Protein AF-A0A7J4MTG5-F1 (afdb_monomer_lite)

Foldseek 3Di:
DDEPVLCVVVVRVVLQVLQVLQQWDFDADPVRDTDAIDHHDLVRNVAARHAAAAEYWLNCCVPPLVSQQRSLVRLLVSLPDPDPCRRYVSVVQLVVQLVVCVVVVPPCSNVLSSFRYWYFAHPDGFQQQVVQVVVVVNDDDLVVLLVSNLNGTQFTGYNVGHGDRHSVSVLVVLLVDPDFDDDDDDPDDCPNDDRNCRPRVSSQSNSCVSNVDHD

InterPro domains:
  IPR003672 CobN/magnesium chelatase [PF02514] (1-214)
  IPR003672 CobN/magnesium chelatase [PTHR44119] (1-214)

Organism: Methanothermobacter thermautotrophicus (NCBI:txid145262)

Structure (mmCIF, N/CA/C/O backbone):
data_AF-A0A7J4MTG5-F1
#
_entry.id   AF-A0A7J4MTG5-F1
#
loop_
_atom_site.group_PDB
_atom_site.id
_atom_site.type_symbol
_atom_site.label_atom_id
_atom_site.label_alt_id
_atom_site.label_comp_id
_atom_site.label_asym_id
_atom_site.label_entity_id
_atom_site.label_seq_id
_atom_site.pdbx_PDB_ins_code
_atom_site.Cartn_x
_atom_site.Cartn_y
_atom_site.Cartn_z
_atom_site.occupancy
_atom_site.B_iso_or_equiv
_atom_site.auth_seq_id
_atom_site.auth_comp_id
_atom_site.auth_asym_id
_atom_site.auth_atom_id
_atom_site.pdbx_PDB_model_num
ATOM 1 N N . VAL A 1 1 ? -0.039 -5.770 -5.803 1.00 97.44 1 VAL A N 1
ATOM 2 C CA . VAL A 1 1 ? 0.099 -4.903 -7.001 1.00 97.44 1 VAL A CA 1
ATOM 3 C C . VAL A 1 1 ? -1.270 -4.663 -7.621 1.00 97.44 1 VAL A C 1
ATOM 5 O O . VAL A 1 1 ? -1.989 -5.640 -7.812 1.00 97.44 1 VAL A O 1
ATOM 8 N N . LEU A 1 2 ? -1.631 -3.413 -7.935 1.00 97.88 2 LEU A N 1
ATOM 9 C CA . LEU A 1 2 ? -2.851 -3.073 -8.678 1.00 97.88 2 LEU A CA 1
ATOM 10 C C . LEU A 1 2 ? -2.538 -2.407 -10.024 1.00 97.88 2 LEU A C 1
ATOM 12 O O . LEU A 1 2 ? -1.858 -1.377 -10.102 1.00 97.88 2 LEU A O 1
ATOM 16 N N . TRP A 1 3 ? -3.096 -2.987 -11.083 1.00 96.50 3 TRP A N 1
ATOM 17 C CA . TRP A 1 3 ? -3.041 -2.473 -12.448 1.00 96.50 3 TRP A CA 1
ATOM 18 C C . TRP A 1 3 ? -4.411 -2.010 -12.915 1.00 96.50 3 TRP A C 1
ATOM 20 O O . TRP A 1 3 ? -5.442 -2.545 -12.497 1.00 96.50 3 TRP A O 1
ATOM 30 N N . ALA A 1 4 ? -4.418 -0.996 -13.779 1.00 96.00 4 ALA A N 1
ATOM 31 C CA . ALA A 1 4 ? -5.656 -0.425 -14.288 1.00 96.00 4 ALA A CA 1
ATOM 32 C C . ALA A 1 4 ? -6.449 -1.438 -15.122 1.00 96.00 4 ALA A C 1
ATOM 34 O O . ALA A 1 4 ? -7.645 -1.598 -14.900 1.00 96.00 4 ALA A O 1
ATOM 35 N N . ILE A 1 5 ? -5.781 -2.150 -16.034 1.00 94.25 5 ILE A N 1
ATOM 36 C CA . ILE A 1 5 ? -6.430 -3.041 -17.004 1.00 94.25 5 ILE A CA 1
ATOM 37 C C . ILE A 1 5 ? -7.143 -4.199 -16.297 1.00 94.25 5 ILE A C 1
ATOM 39 O O . ILE A 1 5 ? -8.332 -4.410 -16.524 1.00 94.25 5 ILE A O 1
ATOM 43 N N . GLU A 1 6 ? -6.473 -4.907 -15.390 1.00 93.75 6 GLU A N 1
ATOM 44 C CA . GLU A 1 6 ? -7.071 -5.991 -14.603 1.00 93.75 6 GLU A CA 1
ATOM 45 C C . GLU A 1 6 ? -8.215 -5.477 -13.732 1.00 93.75 6 GLU A C 1
ATOM 47 O O . GLU A 1 6 ? -9.250 -6.129 -13.615 1.00 93.75 6 GLU A O 1
ATOM 52 N N . THR A 1 7 ? -8.068 -4.285 -13.149 1.00 95.06 7 THR A N 1
ATOM 53 C CA . THR A 1 7 ? -9.135 -3.671 -12.348 1.00 95.06 7 THR A CA 1
ATOM 54 C C . THR A 1 7 ? -10.364 -3.374 -13.209 1.00 95.06 7 THR A C 1
ATOM 56 O O . THR A 1 7 ? -11.478 -3.662 -12.777 1.00 95.06 7 THR A O 1
ATOM 59 N N . MET A 1 8 ? -10.186 -2.870 -14.436 1.00 95.31 8 MET A N 1
ATOM 60 C CA . MET A 1 8 ? -11.287 -2.644 -15.381 1.00 95.31 8 MET A CA 1
ATOM 61 C C . MET A 1 8 ? -11.968 -3.950 -15.783 1.00 95.31 8 MET A C 1
ATOM 63 O O . MET A 1 8 ? -13.187 -4.057 -15.680 1.00 95.31 8 MET A O 1
ATOM 67 N N . ARG A 1 9 ? -11.196 -4.951 -16.221 1.00 94.81 9 ARG A N 1
ATOM 68 C CA . ARG A 1 9 ? -11.754 -6.211 -16.734 1.00 94.81 9 ARG A CA 1
ATOM 69 C C . ARG A 1 9 ? -12.507 -6.992 -15.665 1.00 94.81 9 ARG A C 1
ATOM 71 O O . ARG A 1 9 ? -13.585 -7.519 -15.920 1.00 94.81 9 ARG A O 1
ATOM 78 N N . THR A 1 10 ? -11.978 -6.995 -14.446 1.00 94.69 10 THR A N 1
ATOM 79 C CA . THR A 1 10 ? -12.584 -7.699 -13.311 1.00 94.69 10 THR A CA 1
ATOM 80 C C . THR A 1 10 ? -13.623 -6.868 -12.560 1.00 94.69 10 THR A C 1
ATOM 82 O O . THR A 1 10 ? -14.190 -7.349 -11.581 1.00 94.69 10 THR A O 1
ATOM 85 N N . SER A 1 11 ? -13.874 -5.621 -12.977 1.00 93.38 11 SER A N 1
ATOM 86 C CA . SER A 1 11 ? -14.741 -4.678 -12.255 1.00 93.38 11 SER A CA 1
ATOM 87 C C . SER A 1 11 ? -14.334 -4.474 -10.784 1.00 93.38 11 SER A C 1
ATOM 89 O O . SER A 1 11 ? -15.179 -4.319 -9.905 1.00 93.38 11 SER A O 1
ATOM 91 N N . GLY A 1 12 ? -13.026 -4.465 -10.503 1.00 93.94 12 GLY A N 1
ATOM 92 C CA . GLY A 1 12 ? -12.485 -4.126 -9.185 1.00 93.94 12 GLY A CA 1
ATOM 93 C C . GLY A 1 12 ? -12.235 -5.293 -8.226 1.00 93.94 12 GLY A C 1
ATOM 94 O O . GLY A 1 12 ? -12.135 -5.054 -7.021 1.00 93.94 12 GLY A O 1
ATOM 95 N N . GLN A 1 13 ? -12.068 -6.533 -8.708 1.00 94.75 13 GLN A N 1
ATOM 96 C CA . GLN A 1 13 ? -11.696 -7.671 -7.843 1.00 94.75 13 GLN A CA 1
ATOM 97 C C . GLN A 1 13 ? -10.397 -7.422 -7.059 1.00 94.75 13 GLN A C 1
ATOM 99 O O . GLN A 1 13 ? -10.270 -7.836 -5.909 1.00 94.75 13 GLN A O 1
ATOM 104 N N . THR A 1 14 ? -9.451 -6.695 -7.654 1.00 93.38 14 THR A N 1
ATOM 105 C CA . THR A 1 14 ? -8.208 -6.231 -7.019 1.00 93.38 14 THR A CA 1
ATOM 106 C C . THR A 1 14 ? -8.458 -5.406 -5.755 1.00 93.38 14 THR A C 1
ATOM 108 O O . THR A 1 14 ? -7.835 -5.649 -4.724 1.00 93.38 14 THR A O 1
ATOM 111 N N . ILE A 1 15 ? -9.393 -4.455 -5.813 1.00 95.69 15 ILE A N 1
ATOM 112 C CA . ILE A 1 15 ? -9.774 -3.596 -4.682 1.00 95.69 15 ILE A CA 1
ATOM 113 C C . ILE A 1 15 ? -10.584 -4.406 -3.664 1.00 95.69 15 ILE A C 1
ATOM 115 O O . ILE A 1 15 ? -10.338 -4.314 -2.463 1.00 95.69 15 ILE A O 1
ATOM 119 N N . ALA A 1 16 ? -11.504 -5.254 -4.131 1.00 95.62 16 ALA A N 1
ATOM 120 C CA . ALA A 1 16 ? -12.286 -6.131 -3.263 1.00 95.62 16 ALA A CA 1
ATOM 121 C C . ALA A 1 16 ? -11.396 -7.085 -2.447 1.00 95.62 16 ALA A C 1
ATOM 123 O O . ALA A 1 16 ? -11.661 -7.308 -1.267 1.00 95.62 16 ALA A O 1
ATOM 124 N N . MET A 1 17 ? -10.308 -7.596 -3.034 1.00 96.69 17 MET A N 1
ATOM 125 C CA . MET A 1 17 ? -9.308 -8.398 -2.324 1.00 96.69 17 MET A CA 1
ATOM 126 C C . MET A 1 17 ? -8.680 -7.613 -1.164 1.00 96.69 17 MET A C 1
ATOM 128 O O . MET A 1 17 ? -8.597 -8.139 -0.055 1.00 96.69 17 MET A O 1
ATOM 132 N N . VAL A 1 18 ? -8.290 -6.352 -1.389 1.00 97.81 18 VAL A N 1
ATOM 133 C CA . VAL A 1 18 ? -7.742 -5.476 -0.338 1.00 97.81 18 VAL A CA 1
ATOM 134 C C . VAL A 1 18 ? -8.764 -5.270 0.781 1.00 97.81 18 VAL A C 1
ATOM 136 O O . VAL A 1 18 ? -8.446 -5.516 1.944 1.00 97.81 18 VAL A O 1
ATOM 139 N N . LEU A 1 19 ? -10.006 -4.904 0.441 1.00 97.94 19 LEU A N 1
ATOM 140 C CA . LEU A 1 19 ? -11.083 -4.719 1.422 1.00 97.94 19 LEU A CA 1
ATOM 141 C C . LEU A 1 19 ? -11.331 -5.996 2.237 1.00 97.94 19 LEU A C 1
ATOM 143 O O . LEU A 1 19 ? -11.400 -5.964 3.467 1.00 97.94 19 LEU A O 1
ATOM 147 N N . ARG A 1 20 ? -11.374 -7.156 1.576 1.00 97.75 20 ARG A N 1
ATOM 148 C CA . ARG A 1 20 ? -11.602 -8.427 2.260 1.00 97.75 20 ARG A CA 1
ATOM 149 C C . ARG A 1 20 ? -10.451 -8.784 3.200 1.00 97.75 20 ARG A C 1
ATOM 151 O O . ARG A 1 20 ? -10.729 -9.275 4.297 1.00 97.75 20 ARG A O 1
ATOM 158 N N . LEU A 1 21 ? -9.190 -8.539 2.827 1.00 98.19 21 LEU A N 1
ATOM 159 C CA . LEU A 1 21 ? -8.015 -8.788 3.681 1.00 98.19 21 LEU A CA 1
ATOM 160 C C . LEU A 1 21 ? -8.095 -8.003 4.997 1.00 98.19 21 LEU A C 1
ATOM 162 O O . LEU A 1 21 ? -7.935 -8.595 6.072 1.00 98.19 21 LEU A O 1
ATOM 166 N N . ILE A 1 22 ? -8.474 -6.726 4.917 1.00 98.56 22 ILE A N 1
ATOM 167 C CA . ILE A 1 22 ? -8.659 -5.848 6.083 1.00 98.56 22 ILE A CA 1
ATOM 168 C C . ILE A 1 22 ? -9.985 -6.114 6.832 1.00 98.56 22 ILE A C 1
ATOM 170 O O . ILE A 1 22 ? -10.252 -5.528 7.879 1.00 98.56 22 ILE A O 1
ATOM 174 N N . GLY A 1 23 ? -10.815 -7.040 6.338 1.00 98.38 23 GLY A N 1
ATOM 175 C CA . GLY A 1 23 ? -12.075 -7.436 6.971 1.00 98.38 23 GLY A CA 1
ATOM 176 C C . GLY A 1 23 ? -13.187 -6.402 6.797 1.00 98.38 23 GLY A C 1
ATOM 177 O O . GLY A 1 23 ? -13.925 -6.127 7.741 1.00 98.38 23 GLY A O 1
ATOM 178 N N . ALA A 1 24 ? -13.269 -5.812 5.609 1.00 98.00 24 ALA A N 1
ATOM 179 C CA . ALA A 1 24 ? -14.267 -4.832 5.228 1.00 98.00 24 ALA A CA 1
ATOM 180 C C . ALA A 1 24 ? -14.989 -5.251 3.940 1.00 98.00 24 ALA A C 1
ATOM 182 O O . ALA A 1 24 ? -14.428 -5.934 3.080 1.00 98.00 24 ALA A O 1
ATOM 183 N N . GLU A 1 25 ? -16.228 -4.797 3.802 1.00 96.25 25 GLU A N 1
ATOM 184 C CA . GLU A 1 25 ? -17.047 -4.946 2.606 1.00 96.25 25 GLU A CA 1
ATOM 185 C C . GLU A 1 25 ? -17.448 -3.567 2.073 1.00 96.25 25 GLU A C 1
ATOM 187 O O . GLU A 1 25 ? -17.696 -2.653 2.861 1.00 96.25 25 GLU A O 1
ATOM 192 N N . PRO A 1 26 ? -17.505 -3.377 0.749 1.00 94.69 26 PRO A N 1
ATOM 193 C CA . PRO A 1 26 ? -17.997 -2.140 0.153 1.00 94.69 26 PRO A CA 1
ATOM 194 C C . PRO A 1 26 ? -19.467 -1.856 0.495 1.00 94.69 26 PRO A C 1
ATOM 196 O O . PRO A 1 26 ? -20.303 -2.754 0.552 1.00 94.69 26 PRO A O 1
ATOM 199 N N . VAL A 1 27 ? -19.788 -0.574 0.662 1.00 94.81 27 VAL A N 1
ATOM 200 C CA . VAL A 1 27 ? -21.159 -0.057 0.758 1.00 94.81 27 VAL A CA 1
ATOM 201 C C . VAL A 1 27 ? -21.426 0.813 -0.463 1.00 94.81 27 VAL A C 1
ATOM 203 O O . VAL A 1 27 ? -20.596 1.651 -0.822 1.00 94.81 27 VAL A O 1
ATOM 206 N N . TRP A 1 28 ? -22.592 0.634 -1.082 1.00 93.50 28 TRP A N 1
ATOM 207 C CA . TRP A 1 28 ? -22.995 1.371 -2.278 1.00 93.50 28 TRP A CA 1
ATOM 208 C C . TRP A 1 28 ? -24.261 2.188 -2.043 1.00 93.50 28 TRP A C 1
ATOM 210 O O . TRP A 1 28 ? -25.170 1.759 -1.328 1.00 93.50 28 TRP A O 1
ATOM 220 N N . ASP A 1 29 ? -24.340 3.352 -2.684 1.00 92.56 29 ASP A N 1
ATOM 221 C CA . ASP A 1 29 ? -25.580 4.121 -2.750 1.00 92.56 29 ASP A CA 1
ATOM 222 C C . ASP A 1 29 ? -26.555 3.555 -3.800 1.00 92.56 29 ASP A C 1
ATOM 224 O O . ASP A 1 29 ? -26.240 2.653 -4.578 1.00 92.56 29 ASP A O 1
ATOM 228 N N . LYS A 1 30 ? -27.766 4.122 -3.851 1.00 94.31 30 L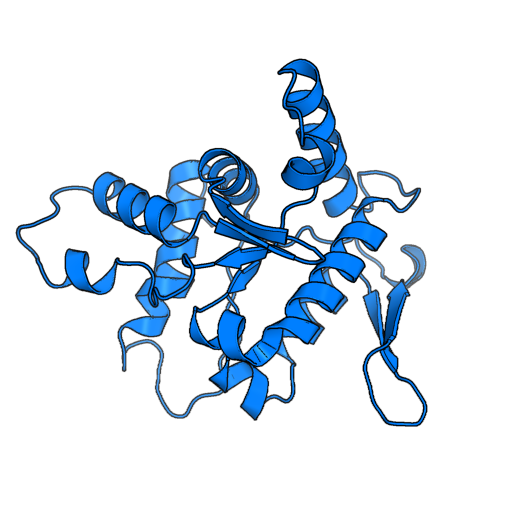YS A N 1
ATOM 229 C CA . LYS A 1 30 ? -28.811 3.725 -4.813 1.00 94.31 30 LYS A CA 1
ATOM 230 C C . LYS A 1 30 ? -28.403 3.903 -6.281 1.00 94.31 30 LYS A C 1
ATOM 232 O O . LYS A 1 30 ? -29.052 3.330 -7.148 1.00 94.31 30 LYS A O 1
ATOM 237 N N . SER A 1 31 ? -27.377 4.708 -6.561 1.00 92.25 31 SER A N 1
ATOM 238 C CA . SER A 1 31 ? -26.830 4.904 -7.908 1.00 92.25 31 SER A CA 1
ATOM 239 C C . SER A 1 31 ? -25.693 3.932 -8.244 1.00 92.25 31 SER A C 1
ATOM 241 O O . SER A 1 31 ? -25.155 3.987 -9.345 1.00 92.25 31 SER A O 1
ATOM 243 N N . GLY A 1 32 ? -25.333 3.037 -7.317 1.00 86.31 32 GLY A N 1
ATOM 244 C CA . GLY A 1 32 ? -24.257 2.063 -7.486 1.00 86.31 32 GLY A CA 1
ATOM 245 C C . GLY A 1 32 ? -22.861 2.628 -7.221 1.00 86.31 32 GLY A C 1
ATOM 246 O O . GLY A 1 32 ? -21.871 1.950 -7.493 1.00 86.31 32 GLY A O 1
ATOM 247 N N . ARG A 1 33 ? -22.741 3.850 -6.684 1.00 86.50 33 ARG A N 1
ATOM 248 C CA . ARG A 1 33 ? -21.431 4.412 -6.327 1.00 86.50 33 ARG A CA 1
ATOM 249 C C . ARG A 1 33 ? -20.991 3.879 -4.974 1.00 86.50 33 ARG A C 1
ATOM 251 O O . ARG A 1 33 ? -21.786 3.823 -4.039 1.00 86.50 33 ARG A O 1
ATOM 258 N N . PHE A 1 34 ? -19.712 3.538 -4.864 1.00 88.62 34 PHE A N 1
ATOM 259 C CA . PHE A 1 34 ? -19.089 3.155 -3.600 1.00 88.62 34 PHE A CA 1
ATOM 260 C C . PHE A 1 34 ? -19.073 4.349 -2.639 1.00 88.62 34 PHE A C 1
ATOM 262 O O . PHE A 1 34 ? -18.458 5.359 -2.941 1.00 88.62 34 PHE A O 1
ATOM 269 N N . THR A 1 35 ? -19.714 4.261 -1.479 1.00 87.69 35 THR A N 1
ATOM 270 C CA . THR A 1 35 ? -19.783 5.378 -0.515 1.00 87.69 35 THR A CA 1
ATOM 271 C C . THR A 1 35 ? -18.974 5.151 0.752 1.00 87.69 35 THR A C 1
ATOM 273 O O . THR A 1 35 ? -18.846 6.066 1.559 1.00 87.69 35 THR A O 1
ATOM 276 N N . GLY A 1 36 ? -18.435 3.952 0.948 1.00 89.94 36 GLY A N 1
ATOM 277 C CA . GLY A 1 36 ? -17.659 3.613 2.131 1.00 89.94 36 GLY A CA 1
ATOM 278 C C . GLY A 1 36 ? -17.597 2.111 2.339 1.00 89.94 36 GLY A C 1
ATOM 279 O O . GLY A 1 36 ? -17.811 1.335 1.407 1.00 89.94 36 GLY A O 1
ATOM 280 N N . ILE A 1 37 ? -17.324 1.709 3.575 1.00 96.69 37 ILE A N 1
ATOM 281 C CA . ILE A 1 37 ? -17.206 0.303 3.949 1.00 96.69 37 ILE A CA 1
ATOM 282 C C . ILE A 1 37 ? -18.094 -0.059 5.136 1.00 96.69 37 ILE A C 1
ATOM 284 O O . ILE A 1 37 ? -18.346 0.761 6.016 1.00 96.69 37 ILE A O 1
ATOM 288 N N . SER A 1 38 ? -18.517 -1.317 5.169 1.00 97.44 38 SER A N 1
ATOM 289 C CA . SER A 1 38 ? -19.012 -2.007 6.351 1.00 97.44 38 SER A CA 1
ATOM 290 C C . SER A 1 38 ? -17.880 -2.871 6.892 1.00 97.44 38 SER A C 1
ATOM 292 O O . SER A 1 38 ? -17.286 -3.662 6.159 1.00 97.44 38 SER A O 1
ATOM 294 N N . VAL A 1 39 ? -17.538 -2.702 8.165 1.00 98.31 39 VAL A N 1
ATOM 295 C CA . VAL A 1 39 ? -16.489 -3.492 8.812 1.00 98.31 39 VAL A CA 1
ATOM 296 C C . VAL A 1 39 ? -17.100 -4.790 9.334 1.00 98.31 39 VAL A C 1
ATOM 298 O O . VAL A 1 39 ? -18.018 -4.759 10.150 1.00 98.31 39 VAL A O 1
ATOM 301 N N . THR A 1 40 ? -16.570 -5.938 8.909 1.00 98.12 40 THR A N 1
ATOM 302 C CA . THR A 1 40 ? -16.946 -7.243 9.468 1.00 98.12 40 THR A CA 1
ATOM 303 C C . THR A 1 40 ? -16.392 -7.359 10.896 1.00 98.12 40 THR A C 1
ATOM 305 O O . THR A 1 40 ? -15.174 -7.218 11.053 1.00 98.12 40 THR A O 1
ATOM 308 N N . PRO A 1 41 ? -17.214 -7.624 11.932 1.00 97.94 41 PRO A N 1
ATOM 309 C CA . PRO A 1 41 ? -16.726 -7.869 13.295 1.00 97.94 41 PRO A CA 1
ATOM 310 C C . PRO A 1 41 ? -15.721 -9.025 13.345 1.00 97.94 41 PRO A C 1
ATOM 312 O O . PRO A 1 41 ? -15.842 -9.968 12.559 1.00 97.94 41 PRO A O 1
ATOM 315 N N . LEU A 1 42 ? -14.739 -8.977 14.251 1.00 98.12 42 LEU A N 1
ATOM 316 C CA . LEU A 1 42 ? -13.668 -9.983 14.319 1.00 98.12 42 LEU A CA 1
ATOM 317 C C . LEU A 1 42 ? -14.208 -11.400 14.558 1.00 98.12 42 LEU A C 1
ATOM 319 O O . LEU A 1 42 ? -13.707 -12.359 13.969 1.00 98.12 42 LEU A O 1
ATOM 323 N N . GLU A 1 43 ? -15.267 -11.524 15.356 1.00 97.38 43 GLU A N 1
ATOM 324 C CA . GLU A 1 43 ? -15.934 -12.790 15.674 1.00 97.38 43 GLU A CA 1
ATOM 325 C C . GLU A 1 43 ? -16.541 -13.433 14.423 1.00 97.38 43 GLU A C 1
ATOM 327 O O . GLU A 1 43 ? -16.493 -14.650 14.259 1.00 97.38 43 GLU A O 1
ATOM 332 N N . VAL A 1 44 ? -17.078 -12.608 13.519 1.00 97.75 44 VAL A N 1
ATOM 333 C CA . VAL A 1 44 ? -17.637 -13.046 12.232 1.00 97.75 44 VAL A CA 1
ATOM 334 C C . VAL A 1 44 ? -16.526 -13.263 11.203 1.00 97.75 44 VAL A C 1
ATOM 336 O O . VAL A 1 44 ? -16.607 -14.168 10.375 1.00 97.75 44 VAL A O 1
ATOM 339 N N . LEU A 1 45 ? -15.469 -12.445 11.248 1.00 97.94 45 LEU A N 1
ATOM 340 C CA . LEU A 1 45 ? -14.327 -12.534 10.344 1.00 97.94 45 LEU A CA 1
ATOM 341 C C . LEU A 1 45 ? -13.551 -13.848 10.522 1.00 97.94 45 LEU A C 1
ATOM 343 O O . LEU A 1 45 ? -13.008 -14.360 9.541 1.00 97.94 45 LEU A O 1
ATOM 347 N N . GLY A 1 46 ? -13.497 -14.378 11.750 1.00 98.12 46 GLY A N 1
ATOM 348 C CA . GLY A 1 46 ? -12.896 -15.677 12.079 1.00 98.12 46 GLY A CA 1
ATOM 349 C C . GLY A 1 46 ? -11.368 -15.726 11.963 1.00 98.12 46 GLY A C 1
ATOM 350 O O . GLY A 1 46 ? -10.778 -16.803 12.007 1.00 98.12 46 GLY A O 1
ATOM 351 N N . ARG A 1 47 ? -10.719 -14.571 11.784 1.00 98.44 47 ARG A N 1
ATOM 352 C CA . ARG A 1 47 ? -9.263 -14.397 11.682 1.00 98.44 47 ARG A CA 1
ATOM 353 C C . ARG A 1 47 ? -8.878 -12.946 11.997 1.00 98.44 47 ARG A C 1
ATOM 355 O O . ARG A 1 47 ? -9.740 -12.070 11.906 1.00 98.44 47 ARG A O 1
ATOM 362 N N . PRO A 1 48 ? -7.592 -12.657 12.257 1.00 98.62 48 PRO A N 1
ATOM 363 C CA . PRO A 1 48 ? -7.108 -11.285 12.311 1.00 98.62 48 PRO A CA 1
ATOM 364 C C . PRO A 1 48 ? -7.309 -10.527 10.989 1.00 98.62 48 PRO A C 1
ATOM 366 O O . PRO A 1 48 ? -7.320 -11.111 9.892 1.00 98.62 48 PRO A O 1
ATOM 369 N N . ARG A 1 49 ? -7.428 -9.201 11.085 1.00 98.75 49 ARG A N 1
ATOM 370 C CA . ARG A 1 49 ? -7.323 -8.295 9.933 1.00 98.75 49 ARG A CA 1
ATOM 371 C C . ARG A 1 49 ? -5.874 -8.248 9.481 1.00 98.75 49 ARG A C 1
ATOM 373 O O . ARG A 1 49 ? -4.979 -8.011 10.292 1.00 98.75 49 ARG A O 1
ATOM 380 N N . ILE A 1 50 ? -5.659 -8.471 8.193 1.00 98.69 50 ILE A N 1
ATOM 381 C CA . ILE A 1 50 ? -4.322 -8.532 7.608 1.00 98.69 50 ILE A CA 1
ATOM 382 C C . ILE A 1 50 ? -3.911 -7.127 7.170 1.00 98.69 50 ILE A C 1
ATOM 384 O O . ILE A 1 50 ? -4.707 -6.424 6.549 1.00 98.69 50 ILE A O 1
ATOM 388 N N . ASP A 1 51 ? -2.686 -6.723 7.512 1.00 98.75 51 ASP A N 1
ATOM 389 C CA . ASP A 1 51 ? -2.104 -5.478 7.009 1.00 98.75 51 ASP A CA 1
ATOM 390 C C . ASP A 1 51 ? -1.740 -5.610 5.526 1.00 98.75 51 ASP A C 1
ATOM 392 O O . ASP A 1 51 ? -1.370 -6.685 5.056 1.00 98.75 51 ASP A O 1
ATOM 396 N N . VAL A 1 52 ? -1.883 -4.523 4.774 1.00 98.50 52 VAL A N 1
ATOM 397 C CA . VAL A 1 52 ? -1.789 -4.520 3.314 1.00 98.50 52 VAL A CA 1
ATOM 398 C C . VAL A 1 52 ? -0.878 -3.403 2.837 1.00 98.50 52 VAL A C 1
ATOM 400 O O . VAL A 1 52 ? -1.125 -2.238 3.110 1.00 98.50 52 VAL A O 1
ATOM 403 N N . LEU A 1 53 ? 0.139 -3.745 2.048 1.00 98.56 53 LEU A N 1
ATOM 404 C CA . LEU A 1 53 ? 0.907 -2.785 1.259 1.00 98.56 53 LEU A CA 1
ATOM 405 C C . LEU A 1 53 ? 0.437 -2.853 -0.195 1.00 98.56 53 LEU A C 1
ATOM 407 O O . LEU A 1 53 ? 0.565 -3.883 -0.861 1.00 98.56 53 LEU A O 1
ATOM 411 N N . VAL A 1 54 ? -0.103 -1.750 -0.700 1.00 98.69 54 VAL A N 1
ATOM 412 C CA . VAL A 1 54 ? -0.645 -1.651 -2.052 1.00 98.69 54 VAL A CA 1
ATOM 413 C C . VAL A 1 54 ? 0.314 -0.856 -2.924 1.00 98.69 54 VAL A C 1
ATOM 415 O O . VAL A 1 54 ? 0.499 0.337 -2.719 1.00 98.69 54 VAL A O 1
ATOM 418 N N . THR A 1 55 ? 0.888 -1.497 -3.940 1.00 98.50 55 THR A N 1
ATOM 419 C CA . THR A 1 55 ? 1.580 -0.790 -5.024 1.00 98.50 55 THR A CA 1
ATOM 420 C C . THR A 1 55 ? 0.654 -0.611 -6.221 1.00 98.50 55 THR A C 1
ATOM 422 O O . THR A 1 55 ? 0.050 -1.585 -6.680 1.00 98.50 55 THR A O 1
ATOM 425 N N . ILE A 1 56 ? 0.533 0.616 -6.725 1.00 98.56 56 ILE A N 1
ATOM 426 C CA . ILE A 1 56 ? -0.294 0.969 -7.885 1.00 98.56 56 ILE A CA 1
ATOM 427 C C . ILE A 1 56 ? 0.584 1.300 -9.097 1.00 98.56 56 ILE A C 1
ATOM 429 O O . ILE A 1 56 ? 1.621 1.949 -8.972 1.00 98.56 56 ILE A O 1
ATOM 433 N N . SER A 1 57 ? 0.169 0.861 -10.286 1.00 97.94 57 SER A N 1
ATOM 434 C CA . SER A 1 57 ? 0.769 1.346 -11.542 1.00 97.94 57 SER A CA 1
ATOM 435 C C . SER A 1 57 ? 0.443 2.825 -11.786 1.00 97.94 57 SER A C 1
ATOM 437 O O . SER A 1 57 ? -0.579 3.323 -11.310 1.00 97.94 57 SER A O 1
ATOM 439 N N . GLY A 1 58 ? 1.261 3.509 -12.595 1.00 97.75 58 GLY A N 1
ATOM 440 C CA . GLY A 1 58 ? 0.992 4.894 -13.004 1.00 97.75 58 GLY A CA 1
ATOM 441 C C . GLY A 1 58 ? -0.363 5.042 -13.709 1.00 97.75 58 GLY A C 1
ATOM 442 O O . GLY A 1 58 ? -1.139 5.930 -13.377 1.00 97.75 58 GLY A O 1
ATOM 443 N N . LEU A 1 59 ? -0.727 4.091 -14.579 1.00 97.50 59 LEU A N 1
ATOM 444 C CA . LEU A 1 59 ? -2.041 4.103 -15.229 1.00 97.50 59 LEU A CA 1
ATOM 445 C C . LEU A 1 59 ? -3.193 3.919 -14.223 1.00 97.50 59 LEU A C 1
ATOM 447 O O . LEU A 1 59 ? -4.253 4.521 -14.385 1.00 97.50 59 LEU A O 1
ATOM 451 N N . PHE A 1 60 ? -3.002 3.115 -13.168 1.00 98.12 60 PHE A N 1
ATOM 452 C CA . PHE A 1 60 ? -4.002 2.980 -12.103 1.00 98.12 60 PHE A CA 1
ATOM 453 C C . PHE A 1 60 ? -4.169 4.293 -11.333 1.00 98.12 60 PHE A C 1
ATOM 455 O O . PHE A 1 60 ? -5.304 4.710 -11.117 1.00 98.12 60 PHE A O 1
ATOM 462 N N . ARG A 1 61 ? -3.063 4.966 -10.978 1.00 98.06 61 ARG A N 1
ATOM 463 C CA . ARG A 1 61 ? -3.077 6.308 -10.366 1.00 98.06 61 ARG A CA 1
ATOM 464 C C . ARG A 1 61 ? -3.910 7.286 -11.192 1.00 98.06 61 ARG A C 1
ATOM 466 O O . ARG A 1 61 ? -4.786 7.947 -10.642 1.00 98.06 61 ARG A O 1
ATOM 473 N N . ASP A 1 62 ? -3.669 7.330 -12.497 1.00 97.56 62 ASP A N 1
ATOM 474 C CA . ASP A 1 62 ? -4.297 8.315 -13.381 1.00 97.56 62 ASP A CA 1
ATOM 475 C C . ASP A 1 62 ? -5.775 8.002 -13.660 1.00 97.56 62 ASP A C 1
ATOM 477 O O . ASP A 1 62 ? -6.575 8.910 -13.871 1.00 97.56 62 ASP A O 1
ATOM 481 N N . THR A 1 63 ? -6.160 6.722 -13.625 1.00 97.38 63 THR A N 1
ATOM 482 C CA . THR A 1 63 ? -7.527 6.297 -13.971 1.00 97.38 63 THR A CA 1
ATOM 483 C C . THR A 1 63 ? -8.457 6.180 -12.763 1.00 97.38 63 THR A C 1
ATOM 485 O O . THR A 1 63 ? -9.657 6.425 -12.871 1.00 97.38 63 THR A O 1
ATOM 488 N N . PHE A 1 64 ? -7.925 5.793 -11.601 1.00 96.38 64 PHE A N 1
ATOM 489 C CA . PHE A 1 64 ? -8.710 5.365 -10.440 1.00 96.38 64 PHE A CA 1
ATOM 490 C C . PHE A 1 64 ? -8.473 6.232 -9.197 1.00 96.38 64 PHE A C 1
ATOM 492 O O . PHE A 1 64 ? -8.561 5.735 -8.075 1.00 96.38 64 PHE A O 1
ATOM 499 N N . ALA A 1 65 ? -8.230 7.537 -9.371 1.00 95.31 65 ALA A N 1
ATOM 500 C CA . ALA A 1 65 ? -8.023 8.481 -8.263 1.00 95.31 65 ALA A CA 1
ATOM 501 C C . ALA A 1 65 ? -9.126 8.392 -7.191 1.00 95.31 65 ALA A C 1
ATOM 503 O O . ALA A 1 65 ? -8.844 8.286 -6.001 1.00 95.31 65 ALA A O 1
ATOM 504 N N . TYR A 1 66 ? -10.392 8.313 -7.616 1.00 94.44 66 TYR A N 1
ATOM 505 C CA . TYR A 1 66 ? -11.512 8.117 -6.695 1.00 94.44 66 TYR A CA 1
ATOM 506 C C . TYR A 1 66 ? -11.390 6.822 -5.880 1.00 94.44 66 TYR A C 1
ATOM 508 O O . TYR A 1 66 ? -11.623 6.823 -4.675 1.00 94.44 66 TYR A O 1
ATOM 516 N N . SER A 1 67 ? -11.023 5.710 -6.518 1.00 95.12 67 SER A N 1
ATOM 517 C CA . SER A 1 67 ? -10.862 4.426 -5.833 1.00 95.12 67 SER A CA 1
ATOM 518 C C . SER A 1 67 ? -9.673 4.426 -4.874 1.00 95.12 67 SER A C 1
ATOM 520 O O . SER A 1 67 ? -9.747 3.765 -3.844 1.00 95.12 67 SER A O 1
ATOM 522 N N . ILE A 1 68 ? -8.604 5.170 -5.179 1.00 97.50 68 ILE A N 1
ATOM 523 C CA . ILE A 1 68 ? -7.449 5.349 -4.288 1.00 97.50 68 ILE A CA 1
ATOM 524 C C . ILE A 1 68 ? -7.877 6.053 -3.002 1.00 97.50 68 ILE A C 1
ATOM 526 O O . ILE A 1 68 ? -7.631 5.515 -1.925 1.00 97.50 68 ILE A O 1
ATOM 530 N N . ASP A 1 69 ? -8.579 7.185 -3.110 1.00 97.00 69 ASP A N 1
ATOM 531 C CA . ASP A 1 69 ? -9.112 7.920 -1.955 1.00 97.00 69 ASP A CA 1
ATOM 532 C C . ASP A 1 69 ? -9.973 7.017 -1.067 1.00 97.00 69 ASP A C 1
ATOM 534 O O . ASP A 1 69 ? -9.784 6.928 0.143 1.00 97.00 69 ASP A O 1
ATOM 538 N N . ARG A 1 70 ? -10.922 6.320 -1.694 1.00 95.69 70 ARG A N 1
ATOM 539 C CA . ARG A 1 70 ? -11.871 5.432 -1.021 1.00 95.69 70 ARG A CA 1
ATOM 540 C C . ARG A 1 70 ? -11.186 4.243 -0.342 1.00 95.69 70 ARG A C 1
ATOM 542 O O . ARG A 1 70 ? -11.592 3.832 0.744 1.00 95.69 70 ARG A O 1
ATOM 549 N N . MET A 1 71 ? -10.161 3.683 -0.980 1.00 96.75 71 MET A N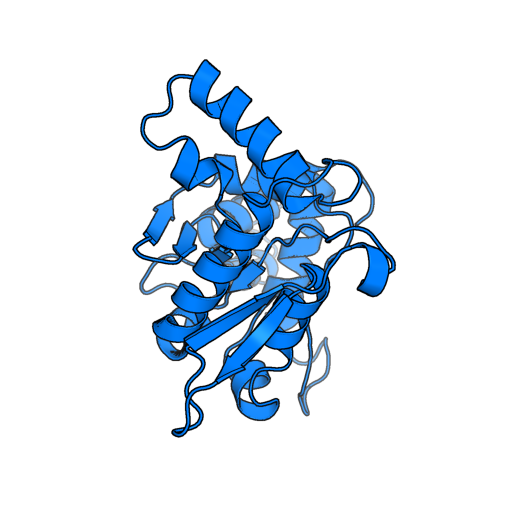 1
ATOM 550 C CA . MET A 1 71 ? -9.373 2.581 -0.432 1.00 96.75 71 MET A CA 1
ATOM 551 C C . MET A 1 71 ? -8.503 3.046 0.740 1.00 96.75 71 MET A C 1
ATOM 553 O O . MET A 1 71 ? -8.445 2.352 1.751 1.00 96.75 71 MET A O 1
ATOM 557 N N . ASP A 1 72 ? -7.876 4.221 0.644 1.00 98.25 72 ASP A N 1
ATOM 558 C CA . ASP A 1 72 ? -7.099 4.806 1.742 1.00 98.25 72 ASP A CA 1
ATOM 559 C C . ASP A 1 72 ? -7.986 5.120 2.952 1.00 98.25 72 ASP A C 1
ATOM 561 O O . ASP A 1 72 ? -7.658 4.732 4.071 1.00 98.25 72 ASP A O 1
ATOM 565 N N . GLU A 1 73 ? -9.155 5.729 2.741 1.00 97.69 73 GLU A N 1
ATOM 566 C CA . GLU A 1 73 ? -10.132 5.973 3.808 1.00 97.69 73 GLU A CA 1
ATOM 567 C C . GLU A 1 73 ? -10.552 4.678 4.511 1.00 97.69 73 GLU A C 1
ATOM 569 O O . GLU A 1 73 ? -10.585 4.629 5.741 1.00 97.69 73 GLU A O 1
ATOM 574 N N . ALA A 1 74 ? -10.828 3.613 3.751 1.00 97.69 74 ALA A N 1
ATOM 575 C CA . ALA A 1 74 ? -11.171 2.305 4.302 1.00 97.69 74 ALA A CA 1
ATOM 576 C C . ALA A 1 74 ? -10.032 1.722 5.156 1.00 97.69 74 ALA A C 1
ATOM 578 O O . ALA A 1 74 ? -10.260 1.284 6.284 1.00 97.69 74 ALA A O 1
ATOM 579 N N . ILE A 1 75 ? -8.798 1.754 4.644 1.00 98.44 75 ILE A N 1
ATOM 580 C CA . ILE A 1 75 ? -7.608 1.260 5.346 1.00 98.44 75 ILE A CA 1
ATOM 581 C C . ILE A 1 75 ? -7.361 2.067 6.634 1.00 98.44 75 ILE A C 1
ATOM 583 O O . ILE A 1 75 ? -7.153 1.483 7.702 1.00 98.44 75 ILE A O 1
ATOM 587 N N . ARG A 1 76 ? -7.456 3.402 6.564 1.00 98.38 76 ARG A N 1
ATOM 588 C CA . ARG A 1 76 ? -7.300 4.322 7.706 1.00 98.38 76 ARG A CA 1
ATOM 589 C C . ARG A 1 76 ? -8.394 4.158 8.755 1.00 98.38 76 ARG A C 1
ATOM 591 O O . ARG A 1 76 ? -8.104 4.244 9.947 1.00 98.38 76 ARG A O 1
ATOM 598 N N . LEU A 1 77 ? -9.631 3.900 8.338 1.00 98.44 77 LEU A N 1
ATOM 599 C CA . LEU A 1 77 ? -10.725 3.593 9.255 1.00 98.44 77 LEU A CA 1
ATOM 600 C C . LEU A 1 77 ? -10.418 2.305 10.020 1.00 98.44 77 LEU A C 1
ATOM 602 O O . LEU A 1 77 ? -10.448 2.299 11.250 1.00 98.44 77 LEU A O 1
ATOM 606 N N . VAL A 1 78 ? -10.061 1.235 9.305 1.00 98.62 78 VAL A N 1
ATOM 607 C CA . VAL A 1 78 ? -9.830 -0.084 9.904 1.00 98.62 78 VAL A CA 1
ATOM 608 C C . VAL A 1 78 ? -8.633 -0.095 10.860 1.00 98.62 78 VAL A C 1
ATOM 610 O O . VAL A 1 78 ? -8.721 -0.692 11.931 1.00 98.62 78 VAL A O 1
ATOM 613 N N . MET A 1 79 ? -7.529 0.589 10.542 1.00 98.38 79 MET A N 1
ATOM 614 C CA . MET A 1 79 ? -6.371 0.652 11.454 1.00 98.38 79 MET A CA 1
ATOM 615 C C . MET A 1 79 ? -6.656 1.432 12.751 1.00 98.38 79 MET A C 1
ATOM 617 O O . MET A 1 79 ? -5.963 1.237 13.751 1.00 98.38 79 MET A O 1
ATOM 621 N N . LYS A 1 80 ? -7.664 2.316 12.754 1.00 98.31 80 LYS A N 1
ATOM 622 C CA . LYS A 1 80 ? -8.035 3.144 13.914 1.00 98.31 80 LYS A CA 1
ATOM 623 C C . LYS A 1 80 ? -9.127 2.519 14.793 1.00 98.31 80 LYS A C 1
ATOM 625 O O . LYS A 1 80 ? -9.369 3.054 15.873 1.00 98.31 80 LYS A O 1
ATOM 630 N N . LEU A 1 81 ? -9.729 1.396 14.386 1.00 98.50 81 LEU A N 1
ATOM 631 C CA . LEU A 1 81 ? -10.721 0.662 15.187 1.00 98.50 81 LEU A CA 1
ATOM 632 C C . LEU A 1 81 ? -10.178 0.301 16.573 1.00 98.50 81 LEU A C 1
ATOM 634 O O . LEU A 1 81 ? -8.999 -0.025 16.714 1.00 98.50 81 LEU A O 1
ATOM 638 N N . ASP A 1 82 ? -11.039 0.337 17.589 1.00 97.81 82 ASP A N 1
ATOM 639 C CA . ASP A 1 82 ? -10.686 -0.068 18.951 1.00 97.81 82 ASP A CA 1
ATOM 640 C C . ASP A 1 82 ? -10.726 -1.596 19.092 1.00 97.81 82 ASP A C 1
ATOM 642 O O . ASP A 1 82 ? -11.674 -2.187 19.600 1.00 97.81 82 ASP A O 1
ATOM 646 N N . GLU A 1 83 ? -9.701 -2.241 18.542 1.00 98.12 83 GLU A N 1
ATOM 647 C CA . GLU A 1 83 ? -9.516 -3.691 18.537 1.00 98.12 83 GLU A CA 1
ATOM 648 C C . GLU A 1 83 ? -8.146 -4.055 19.136 1.00 98.12 83 GLU A C 1
ATOM 650 O O . GLU A 1 83 ? -7.202 -3.257 19.055 1.00 98.12 83 GLU A O 1
ATOM 655 N N . PRO A 1 84 ? -7.988 -5.263 19.710 1.00 98.25 84 PRO A N 1
ATOM 656 C CA . PRO A 1 84 ? -6.675 -5.757 20.115 1.00 98.25 84 PRO A CA 1
ATOM 657 C C . PRO A 1 84 ? -5.743 -5.877 18.901 1.00 98.25 84 PRO A C 1
ATOM 659 O O . PRO A 1 84 ? -6.156 -6.289 17.813 1.00 98.25 84 PRO A O 1
ATOM 662 N N . VAL A 1 85 ? -4.462 -5.552 19.082 1.00 98.38 85 VAL A N 1
ATOM 663 C CA . VAL A 1 85 ? -3.460 -5.546 17.997 1.00 98.38 85 VAL A CA 1
ATOM 664 C C . VAL A 1 85 ? -3.192 -6.946 17.427 1.00 98.38 85 VAL A C 1
ATOM 666 O O . VAL A 1 85 ? -2.761 -7.090 16.286 1.00 98.38 85 VAL A O 1
ATOM 669 N N . GLU A 1 86 ? -3.498 -7.990 18.190 1.00 98.06 86 GLU A N 1
ATOM 670 C CA . GLU A 1 86 ? -3.451 -9.398 17.798 1.00 98.06 86 GLU A CA 1
ATOM 671 C C . GLU A 1 86 ? -4.583 -9.765 16.828 1.00 98.06 86 GLU A C 1
ATOM 673 O O . GLU A 1 86 ? -4.421 -10.669 16.010 1.00 98.06 86 GLU A O 1
ATOM 678 N N . GLY A 1 87 ? -5.713 -9.053 16.906 1.00 98.38 87 GLY A N 1
ATOM 679 C CA . GLY A 1 87 ? -6.855 -9.186 15.999 1.00 98.38 87 GLY A CA 1
ATOM 680 C C . GLY A 1 87 ? -6.806 -8.227 14.808 1.00 98.38 87 GLY A C 1
ATOM 681 O O . GLY A 1 87 ? -7.520 -8.434 13.828 1.00 98.38 87 GLY A O 1
ATOM 682 N N . ASN A 1 88 ? -5.954 -7.200 14.852 1.00 98.81 88 ASN A N 1
ATOM 683 C CA . ASN A 1 88 ? -5.867 -6.171 13.821 1.00 98.81 88 ASN A CA 1
ATOM 684 C C . ASN A 1 88 ? -4.408 -5.767 13.554 1.00 98.81 88 ASN A C 1
ATOM 686 O O . ASN A 1 88 ? -3.848 -4.889 14.216 1.00 98.81 88 ASN A O 1
ATOM 690 N N . TYR A 1 89 ? -3.791 -6.391 12.546 1.00 98.81 89 TYR A N 1
ATOM 691 C CA . TYR A 1 89 ? -2.390 -6.129 12.205 1.00 98.81 89 TYR A CA 1
ATOM 692 C C . TYR A 1 89 ? -2.173 -4.756 11.562 1.00 98.81 89 TYR A C 1
ATOM 694 O O . TYR A 1 89 ? -1.108 -4.169 11.742 1.00 98.81 89 TYR A O 1
ATOM 702 N N . LEU A 1 90 ? -3.199 -4.198 10.909 1.00 98.31 90 LEU A N 1
ATOM 703 C CA . LEU A 1 90 ? -3.207 -2.805 10.456 1.00 98.31 90 LEU A CA 1
ATOM 704 C C . LEU A 1 90 ? -2.973 -1.852 11.634 1.00 98.31 90 LEU A C 1
ATOM 706 O O . LEU A 1 90 ? -2.057 -1.032 11.608 1.00 98.31 90 LEU A O 1
ATOM 710 N N . ARG A 1 91 ? -3.768 -2.006 12.700 1.00 98.69 91 ARG A N 1
ATOM 711 C CA . ARG A 1 91 ? -3.642 -1.225 13.936 1.00 98.69 91 ARG A CA 1
ATOM 712 C C . ARG A 1 91 ? -2.298 -1.458 14.611 1.00 98.69 91 ARG A C 1
ATOM 714 O O . ARG A 1 91 ? -1.646 -0.494 15.006 1.00 98.69 91 ARG A O 1
ATOM 721 N N . LYS A 1 92 ? -1.870 -2.720 14.721 1.00 98.81 92 LYS A N 1
ATOM 722 C CA . LYS A 1 92 ? -0.581 -3.098 15.316 1.00 98.81 92 LYS A CA 1
ATOM 723 C C . LYS A 1 92 ? 0.576 -2.313 14.702 1.00 98.81 92 LYS A C 1
ATOM 725 O O . LYS A 1 92 ? 1.352 -1.692 15.426 1.00 98.81 92 LYS A O 1
ATOM 730 N N . HIS A 1 93 ? 0.694 -2.351 13.377 1.00 98.69 93 HIS A N 1
ATOM 731 C CA . HIS A 1 93 ? 1.796 -1.701 12.677 1.00 98.69 93 HIS A CA 1
ATOM 732 C C . HIS A 1 93 ? 1.630 -0.180 12.647 1.00 98.69 93 HIS A C 1
ATOM 734 O O . HIS A 1 93 ? 2.602 0.524 12.894 1.00 98.69 93 HIS A O 1
ATOM 740 N N . TYR A 1 94 ? 0.408 0.331 12.447 1.00 98.75 94 TYR A N 1
ATOM 741 C CA . TYR A 1 94 ? 0.123 1.768 12.512 1.00 98.75 94 TYR A CA 1
ATOM 742 C C . TYR A 1 94 ? 0.554 2.390 13.847 1.00 98.75 94 TYR A C 1
ATOM 744 O O . TYR A 1 94 ? 1.243 3.405 13.849 1.00 98.75 94 TYR A O 1
ATOM 752 N N . LEU A 1 95 ? 0.196 1.780 14.982 1.00 98.69 95 LEU A N 1
ATOM 753 C CA . LEU A 1 95 ? 0.562 2.299 16.303 1.00 98.69 95 LEU A CA 1
ATOM 754 C C . LEU A 1 95 ? 2.077 2.259 16.540 1.00 98.69 95 LEU A C 1
ATOM 756 O O . LEU A 1 95 ? 2.628 3.202 17.107 1.00 98.69 95 LEU A O 1
ATOM 760 N N . ALA A 1 96 ? 2.752 1.198 16.087 1.00 98.62 96 ALA A N 1
ATOM 761 C CA . ALA A 1 96 ? 4.205 1.084 16.189 1.00 98.62 96 ALA A CA 1
ATOM 762 C C . ALA A 1 96 ? 4.924 2.159 15.354 1.00 98.62 96 ALA A C 1
ATOM 764 O O . ALA A 1 96 ? 5.826 2.835 15.856 1.00 98.62 96 ALA A O 1
ATOM 765 N N . ASP A 1 97 ? 4.491 2.357 14.107 1.00 98.38 97 ASP A N 1
ATOM 766 C CA . ASP A 1 97 ? 5.047 3.370 13.210 1.00 98.38 97 ASP A CA 1
ATOM 767 C C . ASP A 1 97 ? 4.752 4.785 13.731 1.00 98.38 97 ASP A C 1
ATOM 769 O O . ASP A 1 97 ? 5.654 5.620 13.781 1.00 98.38 97 ASP A O 1
ATOM 773 N N . LEU A 1 98 ? 3.531 5.046 14.211 1.00 98.62 98 LEU A N 1
ATOM 774 C CA . LEU A 1 98 ? 3.143 6.333 14.790 1.00 98.62 98 LEU A CA 1
ATOM 775 C C . LEU A 1 98 ? 3.985 6.676 16.020 1.00 98.62 98 LEU A C 1
ATOM 777 O O . LEU A 1 98 ? 4.487 7.794 16.119 1.00 98.62 98 LEU A O 1
ATOM 781 N N . ALA A 1 99 ? 4.171 5.730 16.943 1.00 98.44 99 ALA A N 1
ATOM 782 C CA . ALA A 1 99 ? 4.997 5.946 18.127 1.00 98.44 99 ALA A CA 1
ATOM 783 C C . ALA A 1 99 ? 6.448 6.281 17.744 1.00 98.44 99 ALA A C 1
ATOM 785 O O . ALA A 1 99 ? 7.019 7.241 18.263 1.00 98.44 99 ALA A O 1
ATOM 786 N N . ASN A 1 100 ? 7.021 5.542 16.789 1.00 98.19 100 ASN A N 1
ATOM 787 C CA . ASN A 1 100 ? 8.373 5.779 16.286 1.00 98.19 100 ASN A CA 1
ATOM 788 C C . ASN A 1 100 ? 8.511 7.148 15.592 1.00 98.19 100 ASN A C 1
ATOM 790 O O . ASN A 1 100 ? 9.434 7.911 15.875 1.00 98.19 100 ASN A O 1
ATOM 794 N N . TYR A 1 101 ? 7.584 7.490 14.696 1.00 98.19 101 TYR A N 1
ATOM 795 C CA . TYR A 1 101 ? 7.627 8.741 13.935 1.00 98.19 101 TYR A CA 1
ATOM 796 C C . TYR A 1 101 ? 7.378 9.969 14.814 1.00 98.19 101 TYR A C 1
ATOM 798 O O . TYR A 1 101 ? 8.049 10.988 14.636 1.00 98.19 101 TYR A O 1
ATOM 806 N N . THR A 1 102 ? 6.493 9.861 15.807 1.00 98.06 102 THR A N 1
ATOM 807 C CA . THR A 1 102 ? 6.285 10.905 16.818 1.00 98.06 102 THR A CA 1
ATOM 808 C C . THR A 1 102 ? 7.522 11.088 17.695 1.00 98.06 102 THR A C 1
ATOM 810 O O . THR A 1 102 ? 7.952 12.220 17.902 1.00 98.06 102 THR A O 1
ATOM 813 N N . ALA A 1 103 ? 8.152 10.001 18.157 1.00 97.75 103 ALA A N 1
ATOM 814 C CA . ALA A 1 103 ? 9.390 10.074 18.942 1.00 97.75 103 ALA A CA 1
ATOM 815 C C . ALA A 1 103 ? 10.549 10.732 18.169 1.00 97.75 103 ALA A C 1
ATOM 817 O O . ALA A 1 103 ? 11.396 11.396 18.764 1.00 97.75 103 ALA A O 1
ATOM 818 N N . ARG A 1 104 ? 10.564 10.596 16.837 1.00 97.19 104 ARG A N 1
ATOM 819 C CA . ARG A 1 104 ? 11.511 11.277 15.939 1.00 97.19 104 ARG A CA 1
ATOM 820 C C . ARG A 1 104 ? 11.130 12.723 15.602 1.00 97.19 104 ARG A C 1
ATOM 822 O O . ARG A 1 104 ? 11.903 13.394 14.924 1.00 97.19 104 ARG A O 1
ATOM 829 N N . GLY A 1 105 ? 9.963 13.203 16.036 1.00 96.38 105 GLY A N 1
ATOM 830 C CA . GLY A 1 105 ? 9.493 14.566 15.780 1.00 96.38 105 GLY A CA 1
ATOM 831 C C . GLY A 1 105 ? 9.069 14.830 14.331 1.00 96.38 105 GLY A C 1
ATOM 832 O O . GLY A 1 105 ? 9.152 15.968 13.873 1.00 96.38 105 GLY A O 1
ATOM 833 N N . LEU A 1 106 ? 8.632 13.806 13.586 1.00 95.38 106 LEU A N 1
ATOM 834 C CA . LEU A 1 106 ? 8.163 13.997 12.210 1.00 95.38 106 LEU A CA 1
ATOM 835 C C . LEU A 1 106 ? 6.820 14.744 12.194 1.00 95.38 106 LEU A C 1
ATOM 837 O O . LEU A 1 106 ? 5.835 14.282 12.764 1.00 95.38 106 LEU A O 1
ATOM 841 N N . GLN A 1 107 ? 6.753 15.875 11.485 1.00 90.44 107 GLN A N 1
ATOM 842 C CA . GLN A 1 107 ? 5.581 16.766 11.476 1.00 90.44 107 GLN A CA 1
ATOM 843 C C . GLN A 1 107 ? 4.293 16.098 10.955 1.00 90.44 107 GLN A C 1
ATOM 845 O O . GLN A 1 107 ? 3.198 16.458 11.375 1.00 90.44 107 GLN A O 1
ATOM 850 N N . ALA A 1 108 ? 4.419 15.105 10.071 1.00 94.94 108 ALA A N 1
ATOM 851 C CA . ALA A 1 108 ? 3.305 14.374 9.466 1.00 94.94 108 ALA A CA 1
ATOM 852 C C . ALA A 1 108 ? 3.213 12.915 9.961 1.00 94.94 108 ALA A C 1
ATOM 854 O O . ALA A 1 108 ? 2.807 12.035 9.203 1.00 94.94 108 ALA A O 1
ATOM 855 N N . ALA A 1 109 ? 3.608 12.640 11.212 1.00 97.25 109 ALA A N 1
ATOM 856 C CA . ALA A 1 109 ? 3.707 11.281 11.756 1.00 97.25 109 ALA A CA 1
ATOM 857 C C . ALA A 1 109 ? 2.439 10.430 11.540 1.00 97.25 109 ALA A C 1
ATOM 859 O O . ALA A 1 109 ? 2.553 9.287 11.104 1.00 97.25 109 ALA A O 1
ATOM 860 N N . GLU A 1 110 ? 1.238 10.981 11.754 1.00 96.62 110 GLU A N 1
ATOM 861 C CA . GLU A 1 110 ? -0.022 10.264 11.490 1.00 96.62 110 GLU A CA 1
ATOM 862 C C . GLU A 1 110 ? -0.228 9.916 10.012 1.00 96.62 110 GLU A C 1
ATOM 864 O O . GLU A 1 110 ? -0.641 8.800 9.683 1.00 96.62 110 GLU A O 1
ATOM 869 N N . THR A 1 111 ? 0.059 10.859 9.113 1.00 97.56 111 THR A N 1
ATOM 870 C CA . THR A 1 111 ? -0.063 10.657 7.665 1.00 97.56 111 THR A CA 1
ATOM 871 C C . THR A 1 111 ? 0.885 9.563 7.192 1.00 97.56 111 THR A C 1
ATOM 873 O O . THR A 1 111 ? 0.450 8.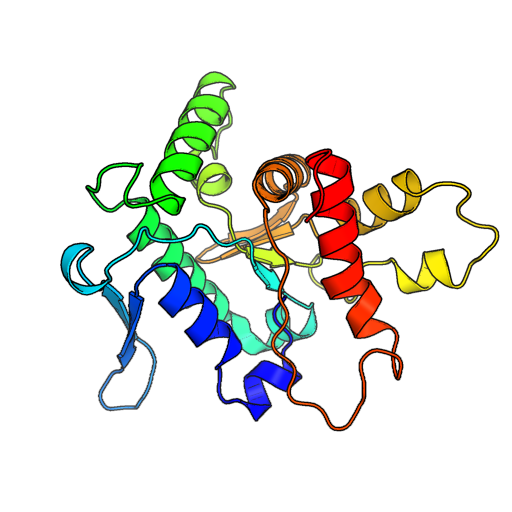673 6.459 1.00 97.56 111 THR A O 1
ATOM 876 N N . LEU A 1 112 ? 2.141 9.607 7.653 1.00 98.25 112 LEU A N 1
ATOM 877 C CA . LEU A 1 112 ? 3.199 8.662 7.294 1.00 98.25 112 LEU A CA 1
ATOM 878 C C . LEU A 1 112 ? 2.955 7.268 7.889 1.00 98.25 112 LEU A C 1
ATOM 880 O O . LEU A 1 112 ? 3.069 6.277 7.176 1.00 98.25 112 LEU A O 1
ATOM 884 N N . ALA A 1 113 ? 2.562 7.172 9.163 1.00 98.38 113 ALA A N 1
ATOM 885 C CA . ALA A 1 113 ? 2.276 5.890 9.815 1.00 98.38 113 ALA A CA 1
ATOM 886 C C . ALA A 1 113 ? 1.078 5.165 9.180 1.00 98.38 113 ALA A C 1
ATOM 888 O O . ALA A 1 113 ? 1.056 3.935 9.100 1.00 98.38 113 ALA A O 1
ATOM 889 N N . GLY A 1 114 ? 0.082 5.926 8.712 1.00 98.31 114 GLY A N 1
ATOM 890 C CA . GLY A 1 114 ? -1.100 5.391 8.035 1.00 98.31 114 GLY A CA 1
ATOM 891 C C . GLY A 1 114 ? -0.907 5.081 6.548 1.00 98.31 114 GLY A C 1
ATOM 892 O O . GLY A 1 114 ? -1.848 4.627 5.904 1.00 98.31 114 GLY A O 1
ATOM 893 N N . ALA A 1 115 ? 0.271 5.333 5.973 1.00 98.50 115 ALA A N 1
ATOM 894 C CA . ALA A 1 115 ? 0.501 5.147 4.545 1.00 98.50 115 ALA A CA 1
ATOM 895 C C . ALA A 1 115 ? 0.550 3.658 4.170 1.00 98.50 115 ALA A C 1
ATOM 897 O O . ALA A 1 115 ? 1.368 2.903 4.702 1.00 98.50 115 ALA A O 1
ATOM 898 N N . ARG A 1 116 ? -0.315 3.241 3.236 1.00 98.69 116 ARG A N 1
ATOM 899 C CA . ARG A 1 116 ? -0.364 1.868 2.694 1.00 98.69 116 ARG A CA 1
ATOM 900 C C . ARG A 1 116 ? -0.440 1.785 1.173 1.00 98.69 116 ARG A C 1
ATOM 902 O O . ARG A 1 116 ? -0.274 0.694 0.637 1.00 98.69 116 ARG A O 1
ATOM 909 N N . ILE A 1 117 ? -0.654 2.899 0.473 1.00 98.81 117 ILE A N 1
ATOM 910 C CA . ILE A 1 117 ? -0.753 2.931 -0.989 1.00 98.81 117 ILE A CA 1
ATOM 911 C C . ILE A 1 117 ? 0.438 3.706 -1.546 1.00 98.81 117 ILE A C 1
ATOM 913 O O . ILE A 1 117 ? 0.634 4.875 -1.220 1.00 98.81 117 ILE A O 1
ATOM 917 N N . PHE A 1 118 ? 1.224 3.038 -2.384 1.00 98.88 118 PHE A N 1
ATOM 918 C CA . PHE A 1 118 ? 2.457 3.551 -2.968 1.00 98.88 118 PHE A CA 1
ATOM 919 C C . PHE A 1 118 ? 2.445 3.397 -4.489 1.00 98.88 118 PHE A C 1
ATOM 921 O O . PHE A 1 118 ? 1.866 2.447 -5.016 1.00 98.88 118 PHE A O 1
ATOM 928 N N . GLY A 1 119 ? 3.083 4.307 -5.213 1.00 98.31 119 GLY A N 1
ATOM 929 C CA . GLY A 1 119 ? 3.108 4.292 -6.674 1.00 98.31 119 GLY A CA 1
ATOM 930 C C . GLY A 1 119 ? 4.251 5.110 -7.254 1.00 98.31 119 GLY A C 1
ATOM 931 O O . GLY A 1 119 ? 5.097 5.618 -6.521 1.00 98.31 119 GLY A O 1
ATOM 932 N N . SER A 1 120 ? 4.250 5.252 -8.579 1.00 97.50 120 SER A N 1
ATOM 933 C CA . SER A 1 120 ? 5.212 6.097 -9.283 1.00 97.50 120 SER A CA 1
ATOM 934 C C . SER A 1 120 ? 4.916 7.585 -9.132 1.00 97.50 120 SER A C 1
ATOM 936 O O . SER A 1 120 ? 3.761 7.967 -8.927 1.00 97.50 120 SER A O 1
ATOM 938 N N . ALA A 1 121 ? 5.937 8.437 -9.249 1.00 97.31 121 ALA A N 1
ATOM 939 C CA . ALA A 1 121 ? 5.774 9.892 -9.270 1.00 97.31 121 ALA A CA 1
ATOM 940 C C . ALA A 1 121 ? 4.799 10.355 -10.381 1.00 97.31 121 ALA A C 1
ATOM 942 O O . ALA A 1 121 ? 4.673 9.690 -11.414 1.00 97.31 121 ALA A O 1
ATOM 943 N N . PRO A 1 122 ? 4.109 11.499 -10.225 1.00 95.69 122 PRO A N 1
ATOM 944 C CA . PRO A 1 122 ? 3.232 12.037 -11.259 1.00 95.69 122 PRO A CA 1
ATOM 945 C C . PRO A 1 122 ? 3.974 12.215 -12.587 1.00 95.69 122 PRO A C 1
ATOM 947 O O . PRO A 1 122 ? 5.087 12.735 -12.622 1.00 95.69 122 PRO A O 1
ATOM 950 N N . GLY A 1 123 ? 3.361 11.768 -13.684 1.00 93.44 123 GLY A N 1
ATOM 951 C CA . GLY A 1 123 ? 3.968 11.820 -15.018 1.00 93.44 123 GLY A CA 1
ATOM 952 C C . GLY A 1 123 ? 4.985 10.712 -15.318 1.00 93.44 123 GLY A C 1
ATOM 953 O O . GLY A 1 123 ? 5.409 10.604 -16.465 1.00 93.44 123 GLY A O 1
ATOM 954 N N . SER A 1 124 ? 5.338 9.861 -14.346 1.00 94.69 124 SER A N 1
ATOM 955 C CA . SER A 1 124 ? 6.148 8.661 -14.578 1.00 94.69 124 SER A CA 1
ATOM 956 C C . SER A 1 124 ? 5.325 7.371 -14.492 1.00 94.69 124 SER A C 1
ATOM 958 O O . SER A 1 124 ? 4.298 7.290 -13.801 1.00 94.69 124 SER A O 1
ATOM 960 N N . TYR A 1 125 ? 5.797 6.354 -15.214 1.00 95.75 125 TYR A N 1
ATOM 961 C CA . TYR A 1 125 ? 5.199 5.025 -15.347 1.00 95.75 125 TYR A CA 1
ATOM 962 C C . TYR A 1 125 ? 6.290 3.958 -15.210 1.00 95.75 125 TYR A C 1
ATOM 964 O O . TYR A 1 125 ? 7.468 4.255 -15.403 1.00 95.75 125 TYR A O 1
ATOM 972 N N . GLY A 1 126 ? 5.892 2.729 -14.878 1.00 94.12 126 GLY A N 1
ATOM 973 C CA . GLY A 1 126 ? 6.828 1.633 -14.628 1.00 94.12 126 GLY A CA 1
ATOM 974 C C . GLY A 1 126 ? 7.582 1.765 -13.303 1.00 94.12 126 GLY A C 1
ATOM 975 O O . GLY A 1 126 ? 7.406 2.724 -12.546 1.00 94.12 126 GLY A O 1
ATOM 976 N N . THR A 1 127 ? 8.412 0.767 -13.008 1.00 96.06 127 THR A N 1
ATOM 977 C CA . THR A 1 127 ? 9.213 0.704 -11.771 1.00 96.06 127 THR A CA 1
ATOM 978 C C . THR A 1 127 ? 10.689 1.047 -11.984 1.00 96.06 127 THR A C 1
ATOM 980 O O . THR A 1 127 ? 11.478 0.966 -11.044 1.00 96.06 127 THR A O 1
ATOM 983 N N . GLY A 1 128 ? 11.071 1.408 -13.215 1.00 93.19 128 GLY A N 1
ATOM 984 C CA . GLY A 1 128 ? 12.457 1.663 -13.626 1.00 93.19 128 GLY A CA 1
ATOM 985 C C . GLY A 1 128 ? 13.313 0.396 -13.770 1.00 93.19 128 GLY A C 1
ATOM 986 O O . GLY A 1 128 ? 14.474 0.464 -14.170 1.00 93.19 128 GLY A O 1
ATOM 987 N N . LEU A 1 129 ? 12.775 -0.773 -13.400 1.00 93.69 129 LEU A N 1
ATOM 988 C CA . LEU A 1 129 ? 13.492 -2.042 -13.482 1.00 93.69 129 LEU A CA 1
ATOM 989 C C . LEU A 1 129 ? 13.729 -2.531 -14.916 1.00 93.69 129 LEU A C 1
ATOM 991 O O . LEU A 1 129 ? 14.827 -3.042 -15.140 1.00 93.69 129 LEU A O 1
ATOM 995 N N . PRO A 1 130 ? 12.790 -2.414 -15.878 1.00 91.88 130 PRO A N 1
ATOM 996 C CA . PRO A 1 130 ? 13.037 -2.867 -17.246 1.00 91.88 130 PRO A CA 1
ATOM 997 C C . PRO A 1 130 ? 14.276 -2.227 -17.864 1.00 91.88 130 PRO A C 1
ATOM 999 O O . PRO A 1 130 ? 15.155 -2.934 -18.350 1.00 91.88 130 PRO A O 1
ATOM 1002 N N . GLU A 1 131 ? 14.431 -0.912 -17.713 1.00 88.25 131 GLU A N 1
ATOM 1003 C CA . GLU A 1 131 ? 15.547 -0.164 -18.286 1.00 88.25 131 GLU A CA 1
ATOM 1004 C C . GLU A 1 131 ? 16.900 -0.618 -17.726 1.00 88.25 131 GLU A C 1
ATOM 1006 O O . GLU A 1 131 ? 17.906 -0.623 -18.444 1.00 88.25 131 GLU A O 1
ATOM 1011 N N . VAL A 1 132 ? 16.943 -0.995 -16.444 1.00 87.88 132 VAL A N 1
ATOM 1012 C CA . VAL A 1 132 ? 18.161 -1.484 -15.786 1.00 87.88 132 VAL A CA 1
ATOM 1013 C C . VAL A 1 132 ? 18.429 -2.945 -16.139 1.00 87.88 132 VAL A C 1
ATOM 1015 O O . VAL A 1 132 ? 19.563 -3.279 -16.467 1.00 87.88 132 VAL A O 1
ATOM 1018 N N . VAL A 1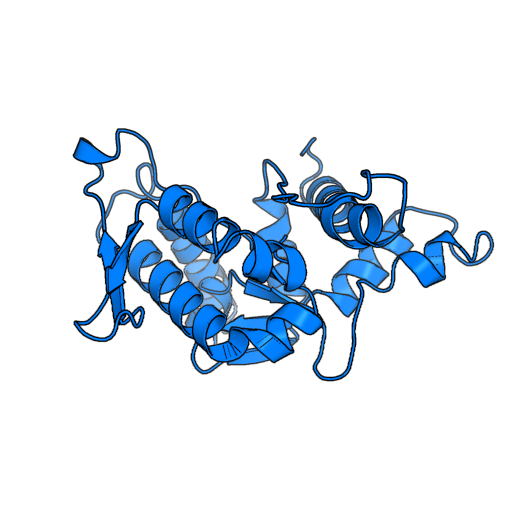 133 ? 17.408 -3.805 -16.118 1.00 86.81 133 VAL A N 1
ATOM 1019 C CA . VAL A 1 133 ? 17.541 -5.243 -16.403 1.00 86.81 133 VAL A CA 1
ATOM 1020 C C . VAL A 1 133 ? 17.975 -5.489 -17.848 1.00 86.81 133 VAL A C 1
ATOM 1022 O O . VAL A 1 133 ? 18.892 -6.277 -18.076 1.00 86.81 133 VAL A O 1
ATOM 1025 N N . GLU A 1 134 ? 17.375 -4.789 -18.811 1.00 84.31 134 GLU A N 1
ATOM 1026 C CA . GLU A 1 134 ? 17.747 -4.882 -20.229 1.00 84.31 134 GLU A CA 1
ATOM 1027 C C . GLU A 1 134 ? 19.142 -4.311 -20.496 1.00 84.31 134 GLU A C 1
ATOM 1029 O O . GLU A 1 134 ? 19.888 -4.804 -21.345 1.00 84.31 134 GLU A O 1
ATOM 1034 N N . SER A 1 135 ? 19.533 -3.293 -19.727 1.00 78.69 135 SER A N 1
ATOM 1035 C CA . SER A 1 135 ? 20.886 -2.753 -19.744 1.00 78.69 135 SER A CA 1
ATOM 1036 C C . SER A 1 135 ? 21.818 -3.647 -18.917 1.00 78.69 135 SER A C 1
ATOM 1038 O O . SER A 1 135 ? 22.296 -3.238 -17.863 1.00 78.69 135 SER A O 1
ATOM 1040 N N . THR A 1 136 ? 22.115 -4.856 -19.400 1.00 68.75 136 THR A N 1
ATOM 1041 C CA . THR A 1 136 ? 22.931 -5.884 -18.711 1.00 68.75 136 THR A CA 1
ATOM 1042 C C . THR A 1 136 ? 24.322 -5.427 -18.238 1.00 68.75 136 THR A C 1
ATOM 1044 O O . THR A 1 136 ? 24.947 -6.123 -17.448 1.00 68.75 136 THR A O 1
ATOM 1047 N N . ALA A 1 137 ? 24.805 -4.261 -18.682 1.00 66.69 137 ALA A N 1
ATOM 1048 C CA . ALA A 1 137 ? 26.052 -3.627 -18.242 1.00 66.69 137 ALA A CA 1
ATOM 1049 C C . ALA A 1 137 ? 25.881 -2.526 -17.167 1.00 66.69 137 ALA A C 1
ATOM 1051 O O . ALA A 1 137 ? 26.870 -1.926 -16.753 1.00 66.69 137 ALA A O 1
ATOM 1052 N N . LYS A 1 138 ? 24.650 -2.182 -16.760 1.00 67.25 138 LYS A N 1
ATOM 1053 C CA . LYS A 1 138 ? 24.357 -1.068 -15.832 1.00 67.25 138 LYS A CA 1
ATOM 1054 C C . LYS A 1 138 ? 24.113 -1.506 -14.387 1.00 67.25 138 LYS A C 1
ATOM 1056 O O . LYS A 1 138 ? 23.870 -0.647 -13.540 1.00 67.25 138 LYS A O 1
ATOM 1061 N N . TRP A 1 139 ? 24.165 -2.802 -14.097 1.00 69.25 139 TRP A N 1
ATOM 1062 C CA . TRP A 1 139 ? 24.038 -3.305 -12.737 1.00 69.25 139 TRP A CA 1
ATOM 1063 C C . TRP A 1 139 ? 24.874 -4.569 -12.529 1.00 69.25 139 TRP A C 1
ATOM 1065 O O . TRP A 1 139 ? 24.875 -5.468 -13.362 1.00 69.25 139 TRP A O 1
ATOM 1075 N N . ASP A 1 140 ? 25.552 -4.627 -11.387 1.00 73.69 140 ASP A N 1
ATOM 1076 C CA . ASP A 1 140 ? 26.402 -5.748 -10.974 1.00 73.69 140 ASP A CA 1
ATOM 1077 C C . ASP A 1 140 ? 25.827 -6.471 -9.748 1.00 73.69 140 ASP A C 1
ATOM 1079 O O . ASP A 1 140 ? 26.269 -7.563 -9.386 1.00 73.69 140 ASP A O 1
ATOM 1083 N N . ASN A 1 141 ? 24.857 -5.857 -9.056 1.00 79.88 141 ASN A N 1
ATOM 1084 C CA . ASN A 1 141 ? 24.261 -6.423 -7.851 1.00 79.88 141 ASN A CA 1
ATOM 1085 C C . ASN A 1 141 ? 22.792 -6.018 -7.640 1.00 79.88 141 ASN A C 1
ATOM 1087 O O . ASN A 1 141 ? 22.311 -4.990 -8.117 1.00 79.88 141 ASN A O 1
ATOM 1091 N N . GLN A 1 142 ? 22.082 -6.835 -6.859 1.00 83.31 142 GLN A N 1
ATOM 1092 C CA . GLN A 1 142 ? 20.658 -6.662 -6.548 1.00 83.31 142 GLN A CA 1
ATOM 1093 C C . GLN A 1 142 ? 20.352 -5.354 -5.789 1.00 83.31 142 GLN A C 1
ATOM 1095 O O . GLN A 1 142 ? 19.217 -4.881 -5.836 1.00 83.31 142 GLN A O 1
ATOM 1100 N N . SER A 1 143 ? 21.334 -4.736 -5.120 1.00 86.19 143 SER A N 1
ATOM 1101 C CA . SER A 1 143 ? 21.134 -3.474 -4.393 1.00 86.19 143 SER A CA 1
ATOM 1102 C C . SER A 1 143 ? 20.853 -2.302 -5.335 1.00 86.19 143 SER A C 1
ATOM 1104 O O . SER A 1 143 ? 20.054 -1.435 -4.991 1.00 86.19 143 SER A O 1
ATOM 1106 N N . GLN A 1 144 ? 21.433 -2.300 -6.540 1.00 88.19 144 GLN A N 1
ATOM 1107 C CA . GLN A 1 144 ? 21.135 -1.288 -7.562 1.00 88.19 144 GLN A CA 1
ATOM 1108 C C . GLN A 1 144 ? 19.692 -1.412 -8.069 1.00 88.19 144 GLN A C 1
ATOM 1110 O O . GLN A 1 144 ? 18.991 -0.410 -8.187 1.00 88.19 144 GLN A O 1
ATOM 1115 N N . LEU A 1 145 ? 19.208 -2.642 -8.285 1.00 92.12 145 LEU A N 1
ATOM 1116 C CA . LEU A 1 145 ? 17.808 -2.894 -8.649 1.00 92.12 145 LEU A CA 1
ATOM 1117 C C . LEU A 1 145 ? 16.850 -2.456 -7.532 1.00 92.12 145 LEU A C 1
ATOM 1119 O O . LEU A 1 145 ? 15.819 -1.839 -7.801 1.00 92.12 145 LEU A O 1
ATOM 1123 N N . LEU A 1 146 ? 17.197 -2.742 -6.271 1.00 94.44 146 LEU A N 1
ATOM 1124 C CA . LEU A 1 146 ? 16.427 -2.288 -5.114 1.00 94.44 146 LEU A CA 1
ATOM 1125 C C . LEU A 1 146 ? 16.327 -0.762 -5.079 1.00 94.44 146 LEU A C 1
ATOM 1127 O O . LEU A 1 146 ? 15.235 -0.227 -4.904 1.00 94.44 146 LEU A O 1
ATOM 1131 N N . GLU A 1 147 ? 17.452 -0.065 -5.226 1.00 94.75 147 GLU A N 1
ATOM 1132 C CA . GLU A 1 147 ? 17.479 1.392 -5.178 1.00 94.75 147 GLU A CA 1
ATOM 1133 C C . GLU A 1 147 ? 16.630 2.013 -6.291 1.00 94.75 147 GLU A C 1
ATOM 1135 O O . GLU A 1 147 ? 15.812 2.888 -5.997 1.00 94.75 147 GLU A O 1
ATOM 1140 N N . THR A 1 148 ? 16.746 1.516 -7.526 1.00 95.31 148 THR A N 1
ATOM 1141 C CA . THR A 1 148 ? 15.893 1.943 -8.643 1.00 95.31 148 THR A CA 1
ATOM 1142 C C . THR A 1 148 ? 14.415 1.755 -8.312 1.00 95.31 148 THR A C 1
ATOM 1144 O O . THR A 1 148 ? 13.643 2.710 -8.395 1.00 95.31 148 THR A O 1
ATOM 1147 N N . TYR A 1 149 ? 14.022 0.566 -7.848 1.00 97.50 149 TYR A N 1
ATOM 1148 C CA . TYR A 1 149 ? 12.628 0.289 -7.503 1.00 97.50 149 TYR A CA 1
ATOM 1149 C C . TYR A 1 149 ? 12.105 1.224 -6.400 1.00 97.50 149 TYR A C 1
ATOM 1151 O O . TYR A 1 149 ? 11.015 1.780 -6.520 1.00 97.50 149 TYR A O 1
ATOM 1159 N N . LEU A 1 150 ? 12.882 1.432 -5.330 1.00 97.88 150 LEU A N 1
ATOM 1160 C CA . LEU A 1 150 ? 12.502 2.308 -4.218 1.00 97.88 150 LEU A CA 1
ATOM 1161 C C . LEU A 1 150 ? 12.368 3.773 -4.648 1.00 97.88 150 LEU A C 1
ATOM 1163 O O . LEU A 1 150 ? 11.436 4.444 -4.211 1.00 97.88 150 LEU A O 1
ATOM 1167 N N . ASN A 1 151 ? 13.272 4.255 -5.503 1.00 97.00 151 ASN A N 1
ATOM 1168 C CA . ASN A 1 151 ? 13.238 5.625 -6.018 1.00 97.00 151 ASN A CA 1
ATOM 1169 C C . ASN A 1 151 ? 12.045 5.852 -6.953 1.00 97.00 151 ASN A C 1
ATOM 1171 O O . ASN A 1 151 ? 11.505 6.952 -6.997 1.00 97.00 151 ASN A O 1
ATOM 1175 N N . HIS A 1 152 ? 11.618 4.824 -7.689 1.00 97.38 152 HIS A N 1
ATOM 1176 C CA . HIS A 1 152 ? 10.477 4.932 -8.591 1.00 97.38 152 HIS A CA 1
ATOM 1177 C C . HIS A 1 152 ? 9.142 4.738 -7.879 1.00 97.38 152 HIS A C 1
ATOM 1179 O O . HIS A 1 152 ? 8.198 5.426 -8.232 1.00 97.38 152 HIS A O 1
ATOM 1185 N N . MET A 1 153 ? 9.042 3.840 -6.895 1.00 98.38 153 MET A N 1
ATOM 1186 C CA . MET A 1 153 ? 7.763 3.419 -6.300 1.00 98.38 153 MET A CA 1
ATOM 1187 C C . MET A 1 153 ? 7.496 3.983 -4.896 1.00 98.38 153 MET A C 1
ATOM 1189 O O . MET A 1 153 ? 6.466 3.677 -4.302 1.00 98.38 153 MET A O 1
ATOM 1193 N N . GLY A 1 154 ? 8.407 4.791 -4.348 1.00 98.12 154 GLY A N 1
ATOM 1194 C CA . GLY A 1 154 ? 8.371 5.295 -2.970 1.00 98.12 154 GLY A CA 1
ATOM 1195 C C . GLY A 1 154 ? 7.409 6.456 -2.688 1.00 98.12 154 GLY A C 1
ATOM 1196 O O . GLY A 1 154 ? 7.573 7.118 -1.664 1.00 98.12 154 GLY A O 1
ATOM 1197 N N . PHE A 1 155 ? 6.426 6.721 -3.555 1.00 98.75 155 PHE A N 1
ATOM 1198 C CA . PHE A 1 155 ? 5.509 7.860 -3.415 1.00 98.75 155 PHE A CA 1
ATOM 1199 C C . PHE A 1 155 ? 4.166 7.434 -2.826 1.00 98.75 155 PHE A C 1
ATOM 1201 O O . PHE A 1 155 ? 3.507 6.555 -3.380 1.00 98.75 155 PHE A O 1
ATOM 1208 N N . ILE A 1 156 ? 3.737 8.078 -1.739 1.00 98.69 156 ILE A N 1
ATOM 1209 C CA . ILE A 1 156 ? 2.459 7.794 -1.073 1.00 98.69 156 ILE A CA 1
ATOM 1210 C C . ILE A 1 156 ? 1.303 8.417 -1.857 1.00 98.69 156 ILE A C 1
ATOM 1212 O O . ILE A 1 156 ? 1.369 9.577 -2.273 1.00 98.69 156 ILE A O 1
ATOM 1216 N N . TYR A 1 157 ? 0.214 7.661 -1.967 1.00 98.81 157 TYR A N 1
ATOM 1217 C CA . TYR A 1 157 ? -1.079 8.110 -2.471 1.00 98.81 157 TYR A CA 1
ATOM 1218 C C . TYR A 1 157 ? -2.187 7.806 -1.461 1.00 98.81 157 TYR A C 1
ATOM 1220 O O . TYR A 1 157 ? -2.076 6.873 -0.669 1.00 98.81 157 TYR A O 1
ATOM 1228 N N . GLY A 1 158 ? -3.263 8.584 -1.483 1.00 98.06 158 GLY A N 1
ATOM 1229 C CA . GLY A 1 158 ? -4.407 8.378 -0.603 1.00 98.06 158 GLY A CA 1
ATOM 1230 C C . GLY A 1 158 ? -5.319 9.592 -0.555 1.00 98.06 158 GLY A C 1
ATOM 1231 O O . GLY A 1 158 ? -5.154 10.537 -1.326 1.00 98.06 158 GLY A O 1
ATOM 1232 N N . LYS A 1 159 ? -6.261 9.583 0.386 1.00 96.81 159 LYS A N 1
ATOM 1233 C CA . LYS A 1 159 ? -7.209 10.678 0.545 1.00 96.81 159 LYS A CA 1
ATOM 1234 C C . LYS A 1 159 ? -6.469 11.945 0.962 1.00 96.81 159 LYS A C 1
ATOM 1236 O O . LYS A 1 159 ? -5.818 11.975 2.001 1.00 96.81 159 LYS A O 1
ATOM 1241 N N . ASP A 1 160 ? -6.576 12.980 0.130 1.00 95.75 160 ASP A N 1
ATOM 1242 C CA . ASP A 1 160 ? -5.880 14.265 0.297 1.00 95.75 160 ASP A CA 1
ATOM 1243 C C . ASP A 1 160 ? -4.338 14.131 0.314 1.00 95.75 160 ASP A C 1
ATOM 1245 O O . ASP A 1 160 ? -3.623 15.027 0.765 1.00 95.75 160 ASP A O 1
ATOM 1249 N N . ILE A 1 161 ? -3.813 13.015 -0.213 1.00 97.31 161 ILE A N 1
ATOM 1250 C CA . ILE A 1 161 ? -2.383 12.714 -0.319 1.00 97.31 161 ILE A CA 1
ATOM 1251 C C . ILE A 1 161 ? -2.058 12.39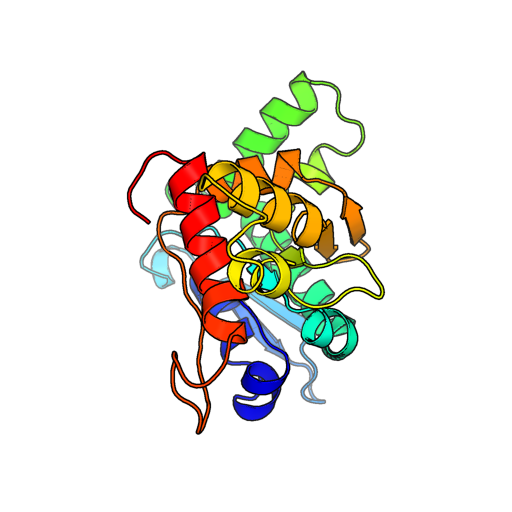1 -1.774 1.00 97.31 161 ILE A C 1
ATOM 1253 O O . ILE A 1 161 ? -2.484 11.373 -2.320 1.00 97.31 161 ILE A O 1
ATOM 1257 N N . TYR A 1 16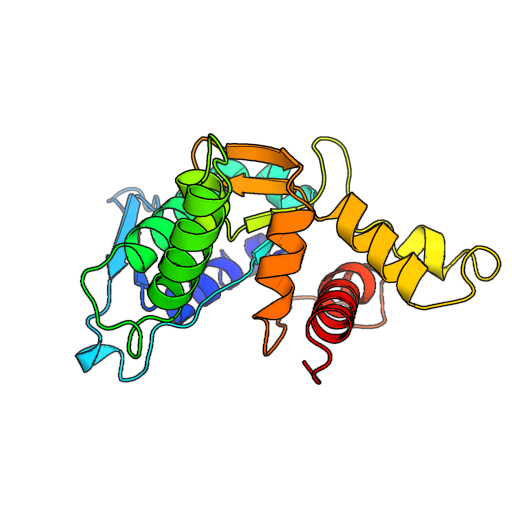2 ? -1.245 13.241 -2.393 1.00 97.06 162 TYR A N 1
ATOM 1258 C CA . TYR A 1 162 ? -0.848 13.076 -3.783 1.00 97.06 162 TYR A CA 1
ATOM 1259 C C . TYR A 1 162 ? 0.672 13.124 -3.916 1.00 97.06 162 TYR A C 1
ATOM 1261 O O . TYR A 1 162 ? 1.272 14.195 -3.855 1.00 97.06 162 TYR A O 1
ATOM 1269 N N . ALA A 1 163 ? 1.275 11.949 -4.104 1.00 97.31 163 ALA A N 1
ATOM 1270 C CA . ALA A 1 163 ? 2.693 11.763 -4.392 1.00 97.31 163 ALA A CA 1
ATOM 1271 C C . ALA A 1 163 ? 3.669 12.365 -3.365 1.00 97.31 163 ALA A C 1
ATOM 1273 O O . ALA A 1 163 ? 4.610 13.072 -3.727 1.00 97.31 163 ALA A O 1
ATOM 1274 N N . ILE A 1 164 ? 3.485 12.058 -2.079 1.00 98.00 164 ILE A N 1
ATOM 1275 C CA . ILE A 1 164 ? 4.503 12.390 -1.069 1.00 98.00 164 ILE A CA 1
ATOM 1276 C C . ILE A 1 164 ? 5.676 11.421 -1.235 1.00 98.00 164 ILE A C 1
ATOM 1278 O O . ILE A 1 164 ? 5.492 10.219 -1.043 1.00 98.00 164 ILE A O 1
ATOM 1282 N N . ASP A 1 165 ? 6.865 11.928 -1.565 1.00 97.75 165 ASP A N 1
ATOM 1283 C CA . ASP A 1 165 ? 8.096 11.130 -1.546 1.00 97.75 165 ASP A CA 1
ATOM 1284 C C . ASP A 1 165 ? 8.380 10.669 -0.112 1.00 97.75 165 ASP A C 1
ATOM 1286 O O . ASP A 1 165 ? 8.627 11.473 0.790 1.00 97.75 165 ASP A O 1
ATOM 1290 N N . ALA A 1 166 ? 8.281 9.361 0.107 1.00 97.31 166 ALA A N 1
ATOM 1291 C CA . ALA A 1 166 ? 8.438 8.753 1.414 1.00 97.31 166 ALA A CA 1
ATOM 1292 C C . ALA A 1 166 ? 9.159 7.409 1.306 1.00 97.31 166 ALA A C 1
ATOM 1294 O O . ALA A 1 166 ? 8.733 6.409 1.891 1.00 97.31 166 ALA A O 1
ATOM 1295 N N . LYS A 1 167 ? 10.285 7.388 0.582 1.00 97.69 167 LYS A N 1
ATOM 1296 C CA . LYS A 1 167 ? 11.144 6.203 0.432 1.00 97.69 167 LYS A CA 1
ATOM 1297 C C . LYS A 1 167 ? 11.420 5.480 1.757 1.00 97.69 167 LYS A C 1
ATOM 1299 O O . LYS A 1 167 ? 11.305 4.259 1.817 1.00 97.69 167 LYS A O 1
ATOM 1304 N N . GLU A 1 168 ? 11.726 6.209 2.833 1.00 97.25 168 GLU A N 1
ATOM 1305 C CA . GLU A 1 168 ? 11.982 5.610 4.155 1.00 97.25 168 GLU A CA 1
ATOM 1306 C C . GLU A 1 168 ? 10.741 4.891 4.721 1.00 97.25 168 GLU A C 1
ATOM 1308 O O . GLU A 1 168 ? 10.837 3.778 5.242 1.00 97.25 168 GLU A O 1
ATOM 1313 N N . VAL A 1 169 ? 9.559 5.496 4.570 1.00 98.31 169 VAL A N 1
ATOM 1314 C CA . VAL A 1 169 ? 8.287 4.894 4.996 1.00 98.31 169 VAL A CA 1
ATOM 1315 C C . VAL A 1 169 ? 7.981 3.666 4.148 1.00 98.31 169 VAL A C 1
ATOM 1317 O O . VAL A 1 169 ? 7.603 2.630 4.690 1.00 98.31 169 VAL A O 1
ATOM 1320 N N . PHE A 1 170 ? 8.209 3.734 2.834 1.00 98.69 170 PHE A N 1
ATOM 1321 C CA . PHE A 1 170 ? 8.022 2.592 1.945 1.00 98.69 170 PHE A CA 1
ATOM 1322 C C . PHE A 1 170 ? 8.921 1.417 2.344 1.00 98.69 170 PHE A C 1
ATOM 1324 O O . PHE A 1 170 ? 8.440 0.291 2.466 1.00 98.69 170 PHE A O 1
ATOM 1331 N N . MET A 1 171 ? 10.196 1.677 2.653 1.00 98.44 171 MET A N 1
ATOM 1332 C CA . MET A 1 171 ? 11.114 0.657 3.171 1.00 98.44 171 MET A CA 1
ATOM 1333 C C . MET A 1 171 ? 10.612 0.049 4.486 1.00 98.44 171 MET A C 1
ATOM 1335 O O . MET A 1 171 ? 10.630 -1.173 4.646 1.00 98.44 171 MET A O 1
ATOM 1339 N N . LYS A 1 172 ? 10.106 0.870 5.415 1.00 98.25 172 LYS A N 1
ATOM 1340 C CA . LYS A 1 172 ? 9.518 0.376 6.669 1.00 98.25 172 LYS A CA 1
ATOM 1341 C C . LYS A 1 172 ? 8.293 -0.511 6.432 1.00 98.25 172 LYS A C 1
ATOM 1343 O O . LYS A 1 172 ? 8.134 -1.499 7.148 1.00 98.25 172 LYS A O 1
ATOM 1348 N N . GLN A 1 173 ? 7.441 -0.196 5.456 1.00 98.50 173 GLN A N 1
ATOM 1349 C CA . GLN A 1 173 ? 6.298 -1.051 5.122 1.00 98.50 173 GLN A CA 1
ATOM 1350 C C . GLN A 1 173 ? 6.747 -2.355 4.453 1.00 98.50 173 GLN A C 1
ATOM 1352 O O . GLN A 1 173 ? 6.268 -3.426 4.817 1.00 98.50 173 GLN A O 1
ATOM 1357 N N . LEU A 1 174 ? 7.729 -2.294 3.548 1.00 98.44 174 LEU A N 1
ATOM 1358 C CA . LEU A 1 174 ? 8.308 -3.472 2.893 1.00 98.44 174 LEU A CA 1
ATOM 1359 C C . LEU A 1 174 ? 8.921 -4.466 3.889 1.00 98.44 174 LEU A C 1
ATOM 1361 O O . LEU A 1 174 ? 8.850 -5.669 3.653 1.00 98.44 174 LEU A O 1
ATOM 1365 N N . SER A 1 175 ? 9.465 -4.004 5.024 1.00 97.94 175 SER A N 1
ATOM 1366 C CA . SER A 1 175 ? 10.005 -4.906 6.056 1.00 97.94 175 SER A CA 1
ATOM 1367 C C . SER A 1 175 ? 8.943 -5.813 6.692 1.00 97.94 175 SER A C 1
ATOM 1369 O O . SER A 1 175 ? 9.282 -6.869 7.228 1.00 97.94 175 SER A O 1
ATOM 1371 N N . ASN A 1 176 ? 7.675 -5.388 6.671 1.00 97.50 176 ASN A N 1
ATOM 1372 C CA . ASN A 1 176 ? 6.545 -6.102 7.268 1.00 97.50 176 ASN A CA 1
ATOM 1373 C C . ASN A 1 176 ? 5.859 -7.063 6.277 1.00 97.50 176 ASN A C 1
ATOM 1375 O O . ASN A 1 176 ? 4.899 -7.728 6.652 1.00 97.50 176 ASN A O 1
ATOM 1379 N N . VAL A 1 177 ? 6.297 -7.115 5.014 1.00 98.31 177 VAL A N 1
ATOM 1380 C CA . VAL A 1 177 ? 5.663 -7.949 3.985 1.00 98.31 177 VAL A CA 1
ATOM 1381 C C . VAL A 1 177 ? 6.088 -9.405 4.157 1.00 98.31 177 VAL A C 1
ATOM 1383 O O . VAL A 1 177 ? 7.279 -9.708 4.140 1.00 98.31 177 VAL A O 1
ATOM 1386 N N . ASP A 1 178 ? 5.101 -10.294 4.278 1.00 97.81 178 ASP A N 1
ATOM 1387 C CA . ASP A 1 178 ? 5.304 -11.748 4.372 1.00 97.81 178 ASP A CA 1
ATOM 1388 C C . ASP A 1 178 ? 4.921 -12.499 3.086 1.00 97.81 178 ASP A C 1
ATOM 1390 O O . ASP A 1 178 ? 5.321 -13.643 2.908 1.00 97.81 178 ASP A O 1
ATOM 1394 N N . ALA A 1 179 ? 4.133 -11.876 2.205 1.00 97.75 179 ALA A N 1
ATOM 1395 C CA . ALA A 1 179 ? 3.753 -12.428 0.908 1.00 97.75 179 ALA A CA 1
ATOM 1396 C C . ALA A 1 179 ? 3.425 -11.303 -0.080 1.00 97.75 179 ALA A C 1
ATOM 1398 O O . ALA A 1 179 ? 2.870 -10.265 0.297 1.00 97.75 179 ALA A O 1
ATOM 1399 N N . THR A 1 180 ? 3.707 -11.524 -1.362 1.00 97.88 180 THR A N 1
ATOM 1400 C CA . THR A 1 180 ? 3.332 -10.617 -2.453 1.00 97.88 180 THR A CA 1
ATOM 1401 C C . THR A 1 180 ? 2.313 -11.270 -3.377 1.00 97.88 180 THR A C 1
ATOM 1403 O O . THR A 1 180 ? 2.377 -12.456 -3.689 1.00 97.88 180 THR A O 1
ATOM 1406 N N . VAL A 1 181 ? 1.334 -10.483 -3.829 1.00 96.19 181 VAL A N 1
ATOM 1407 C CA . VAL A 1 181 ? 0.272 -10.970 -4.716 1.00 96.19 181 VAL A CA 1
ATOM 1408 C C . VAL A 1 181 ? -0.074 -9.956 -5.800 1.00 96.19 181 VAL A C 1
ATOM 1410 O O . VAL A 1 181 ? -0.023 -8.730 -5.613 1.00 96.19 181 VAL A O 1
ATOM 1413 N N . GLN A 1 182 ? -0.484 -10.493 -6.942 1.00 94.50 182 GLN A N 1
ATOM 1414 C CA . GLN A 1 182 ? -1.080 -9.751 -8.039 1.00 94.50 182 GLN A CA 1
ATOM 1415 C C . GLN A 1 182 ? -2.223 -10.579 -8.622 1.00 94.50 182 GLN A C 1
ATOM 1417 O O . GLN A 1 182 ? -2.025 -11.723 -9.021 1.00 94.50 182 GLN A O 1
ATOM 1422 N N . VAL A 1 183 ? -3.417 -9.989 -8.684 1.00 91.81 183 VAL A N 1
ATOM 1423 C CA . VAL A 1 183 ? -4.533 -10.571 -9.436 1.00 91.81 183 VAL A CA 1
ATOM 1424 C C . VAL A 1 183 ? -4.241 -10.380 -10.920 1.00 91.81 183 VAL A C 1
ATOM 1426 O O . VAL A 1 183 ? -3.871 -9.282 -11.336 1.00 91.81 183 VAL A O 1
ATOM 1429 N N . ARG A 1 184 ? -4.398 -11.444 -11.705 1.00 90.12 184 ARG A N 1
ATOM 1430 C CA . ARG A 1 184 ? -4.196 -11.433 -13.153 1.00 90.12 184 ARG A CA 1
ATOM 1431 C C . ARG A 1 184 ? -5.477 -11.868 -13.842 1.00 90.12 184 ARG A C 1
ATOM 1433 O O . ARG A 1 184 ? -6.013 -12.927 -13.540 1.00 90.12 184 ARG A O 1
ATOM 1440 N N . ASP A 1 185 ? -5.911 -11.046 -14.784 1.00 89.94 185 ASP A N 1
ATOM 1441 C CA . ASP A 1 185 ? -6.978 -11.350 -15.729 1.00 89.94 185 ASP A CA 1
ATOM 1442 C C . ASP A 1 185 ? -6.502 -10.935 -17.124 1.00 89.94 185 ASP A C 1
ATOM 1444 O O . ASP A 1 185 ? -6.652 -9.790 -17.570 1.00 89.94 185 ASP A O 1
ATOM 1448 N N . SER A 1 186 ? -5.773 -11.845 -17.771 1.00 86.94 186 SER A N 1
ATOM 1449 C CA . SER A 1 186 ? -5.075 -11.554 -19.017 1.00 86.94 186 SER A CA 1
ATOM 1450 C C . SER A 1 186 ? -4.973 -12.763 -19.932 1.00 86.94 186 SER A C 1
ATOM 1452 O O . SER A 1 186 ? -4.861 -13.898 -19.479 1.00 86.94 186 SER A O 1
ATOM 1454 N N . VAL A 1 187 ? -4.969 -12.477 -21.234 1.00 88.38 187 VAL A N 1
ATOM 1455 C CA . VAL A 1 187 ? -4.627 -13.436 -22.294 1.00 88.38 187 VAL A CA 1
ATOM 1456 C C . VAL A 1 187 ? -3.115 -13.636 -22.429 1.00 88.38 187 VAL A C 1
ATOM 1458 O O . VAL A 1 187 ? -2.692 -14.592 -23.066 1.00 88.38 187 VAL A O 1
ATOM 1461 N N . TYR A 1 188 ? -2.319 -12.743 -21.833 1.00 88.00 188 TYR A N 1
ATOM 1462 C CA . TYR A 1 188 ? -0.864 -12.839 -21.771 1.00 88.00 188 TYR A CA 1
ATOM 1463 C C . TYR A 1 188 ? -0.436 -13.549 -20.486 1.00 88.00 188 TYR A C 1
ATOM 1465 O O . TYR A 1 188 ? -0.959 -13.258 -19.404 1.00 88.00 188 TYR A O 1
ATOM 1473 N N . GLY A 1 189 ? 0.542 -14.442 -20.599 1.00 89.25 189 GLY A N 1
ATOM 1474 C CA . GLY A 1 189 ? 1.189 -15.139 -19.498 1.00 89.25 189 GLY A CA 1
ATOM 1475 C C . GLY A 1 189 ? 2.024 -14.225 -18.597 1.00 89.25 189 GLY A C 1
ATOM 1476 O O . GLY A 1 189 ? 2.005 -12.998 -18.686 1.00 89.25 189 GLY A O 1
ATOM 1477 N N . VAL A 1 190 ? 2.748 -14.832 -17.655 1.00 90.88 190 VAL A N 1
ATOM 1478 C CA . VAL A 1 190 ? 3.652 -14.111 -16.736 1.00 90.88 190 VAL A CA 1
ATOM 1479 C C . VAL A 1 190 ? 4.954 -13.682 -17.420 1.00 90.88 190 VAL A C 1
ATOM 1481 O O . VAL A 1 190 ? 5.555 -12.709 -16.987 1.00 90.88 190 VAL A O 1
ATOM 1484 N N . LEU A 1 191 ? 5.370 -14.389 -18.473 1.00 91.38 191 LEU A N 1
ATOM 1485 C CA . LEU A 1 191 ? 6.639 -14.164 -19.177 1.00 91.38 191 LEU A CA 1
ATOM 1486 C C . LEU A 1 191 ? 6.472 -13.455 -20.530 1.00 91.38 191 LEU A C 1
ATOM 1488 O O . LEU A 1 191 ? 7.456 -13.257 -21.233 1.00 91.38 191 LEU A O 1
ATOM 1492 N N . ASP A 1 192 ? 5.244 -13.095 -20.902 1.00 91.38 192 ASP A N 1
ATOM 1493 C CA . ASP A 1 192 ? 4.949 -12.499 -22.212 1.00 91.38 192 ASP A CA 1
ATOM 1494 C C . ASP A 1 192 ? 5.288 -11.003 -22.273 1.00 91.38 192 ASP A C 1
ATOM 1496 O O . ASP A 1 192 ? 5.413 -10.444 -23.361 1.00 91.38 192 ASP A O 1
ATOM 1500 N N . ASN A 1 193 ? 5.413 -10.346 -21.118 1.00 89.62 193 ASN A N 1
ATOM 1501 C CA . ASN A 1 193 ? 5.848 -8.961 -21.006 1.00 89.62 193 ASN A CA 1
ATOM 1502 C C . ASN A 1 193 ? 6.662 -8.738 -19.729 1.00 89.62 193 ASN A C 1
ATOM 1504 O O . ASN A 1 193 ? 6.719 -9.581 -18.830 1.00 89.62 193 ASN A O 1
ATOM 1508 N N . ASP A 1 194 ? 7.296 -7.578 -19.669 1.00 91.94 194 ASP A N 1
ATOM 1509 C CA . ASP A 1 194 ? 8.139 -7.148 -18.569 1.00 91.94 194 ASP A CA 1
ATOM 1510 C C . ASP A 1 194 ? 7.342 -6.675 -17.345 1.00 91.94 194 ASP A C 1
ATOM 1512 O O . ASP A 1 194 ? 7.809 -6.836 -16.214 1.00 91.94 194 ASP A O 1
ATOM 1516 N N . ASP A 1 195 ? 6.117 -6.169 -17.549 1.00 93.31 195 ASP A N 1
ATOM 1517 C CA . ASP A 1 195 ? 5.262 -5.580 -16.509 1.00 93.31 195 ASP A CA 1
ATOM 1518 C C . ASP A 1 195 ? 5.185 -6.456 -15.247 1.00 93.31 195 ASP A C 1
ATOM 1520 O O . ASP A 1 195 ? 5.346 -5.980 -14.117 1.00 93.31 195 ASP A O 1
ATOM 1524 N N . VAL A 1 196 ? 4.975 -7.765 -15.409 1.00 94.19 196 VAL A N 1
ATOM 1525 C CA . VAL A 1 196 ? 4.748 -8.661 -14.265 1.00 94.19 196 VAL A CA 1
ATOM 1526 C C . VAL A 1 196 ? 5.985 -8.748 -13.380 1.00 94.19 196 VAL A C 1
ATOM 1528 O O . VAL A 1 196 ? 5.872 -8.621 -12.157 1.00 94.19 196 VAL A O 1
ATOM 1531 N N . TYR A 1 197 ? 7.174 -8.930 -13.964 1.00 94.12 197 TYR A N 1
ATOM 1532 C CA . TYR A 1 197 ? 8.385 -8.995 -13.153 1.00 94.12 197 TYR A CA 1
ATOM 1533 C C . TYR A 1 197 ? 8.755 -7.615 -12.613 1.00 94.12 197 TYR A C 1
ATOM 1535 O O . TYR A 1 197 ? 9.197 -7.535 -11.470 1.00 94.12 197 TYR A O 1
ATOM 1543 N N . GLN A 1 198 ? 8.559 -6.527 -13.367 1.00 95.44 198 GLN A N 1
ATOM 1544 C CA . GLN A 1 198 ? 8.954 -5.207 -12.875 1.00 95.44 198 GLN A CA 1
ATOM 1545 C C . GLN A 1 198 ? 8.086 -4.757 -11.690 1.00 95.44 198 GLN A C 1
ATOM 1547 O O . GLN A 1 198 ? 8.597 -4.104 -10.780 1.00 95.44 198 GLN A O 1
ATOM 1552 N N . TYR A 1 199 ? 6.806 -5.149 -11.643 1.00 97.19 199 TYR A N 1
ATOM 1553 C CA . TYR A 1 199 ? 5.905 -4.821 -10.538 1.00 97.19 199 TYR A CA 1
ATOM 1554 C C . TYR A 1 199 ? 5.881 -5.894 -9.443 1.00 97.19 199 TYR A C 1
ATOM 1556 O O . TYR A 1 199 ? 6.248 -5.605 -8.304 1.00 97.19 199 TYR A O 1
ATOM 1564 N N . LEU A 1 200 ? 5.433 -7.121 -9.739 1.00 96.94 200 LEU A N 1
ATOM 1565 C CA . LEU A 1 200 ? 5.331 -8.182 -8.728 1.00 96.94 200 LEU A CA 1
ATOM 1566 C C . LEU A 1 200 ? 6.715 -8.701 -8.338 1.00 96.94 200 LEU A C 1
ATOM 1568 O O . LEU A 1 200 ? 7.012 -8.821 -7.148 1.00 96.94 200 LEU A O 1
ATOM 1572 N N . GLY A 1 201 ? 7.575 -8.968 -9.322 1.00 96.12 201 GLY A N 1
ATOM 1573 C CA . GLY A 1 201 ? 8.957 -9.382 -9.073 1.00 96.12 201 GLY A CA 1
ATOM 1574 C C . GLY A 1 201 ? 9.757 -8.299 -8.343 1.00 96.12 201 GLY A C 1
ATOM 1575 O O . GLY A 1 201 ? 10.401 -8.600 -7.341 1.00 96.12 201 GLY A O 1
ATOM 1576 N N . GLY A 1 202 ? 9.637 -7.037 -8.766 1.00 96.88 202 GLY A N 1
ATOM 1577 C CA . GLY A 1 202 ? 10.261 -5.881 -8.122 1.00 96.88 202 GLY A CA 1
ATOM 1578 C C . GLY A 1 202 ? 9.820 -5.702 -6.670 1.00 96.88 202 GLY A C 1
ATOM 1579 O O . GLY A 1 202 ? 10.664 -5.586 -5.782 1.00 96.88 202 GLY A O 1
ATOM 1580 N N . LEU A 1 203 ? 8.511 -5.788 -6.399 1.00 98.25 203 LEU A N 1
ATOM 1581 C CA . LEU A 1 203 ? 7.971 -5.744 -5.038 1.00 98.25 203 LEU A CA 1
ATOM 1582 C C . LEU A 1 203 ? 8.510 -6.889 -4.170 1.00 98.25 203 LEU A C 1
ATOM 1584 O O . LEU A 1 203 ? 8.930 -6.656 -3.038 1.00 98.25 203 LEU A O 1
ATOM 1588 N N . THR A 1 204 ? 8.521 -8.112 -4.704 1.00 97.88 204 THR A N 1
ATOM 1589 C CA . THR A 1 204 ? 8.993 -9.314 -3.995 1.00 97.88 204 THR A CA 1
ATOM 1590 C C . THR A 1 204 ? 10.485 -9.223 -3.695 1.00 97.88 204 THR A C 1
ATOM 1592 O O . THR A 1 204 ? 10.915 -9.462 -2.569 1.00 97.88 204 THR A O 1
ATOM 1595 N N . MET A 1 205 ? 11.283 -8.799 -4.678 1.00 97.00 205 MET A N 1
ATOM 1596 C CA . MET A 1 205 ? 12.708 -8.533 -4.512 1.00 97.00 205 MET A CA 1
ATOM 1597 C C . MET A 1 205 ? 12.944 -7.468 -3.438 1.00 97.00 205 MET A C 1
ATOM 1599 O O . MET A 1 205 ? 13.815 -7.659 -2.585 1.00 97.00 205 MET A O 1
ATOM 1603 N N . ALA A 1 206 ? 12.179 -6.374 -3.452 1.00 97.81 206 ALA A N 1
ATOM 1604 C CA . ALA A 1 206 ? 12.341 -5.292 -2.493 1.00 97.81 206 ALA A CA 1
ATOM 1605 C C . ALA A 1 206 ? 11.993 -5.734 -1.065 1.00 97.81 206 ALA A C 1
ATOM 1607 O O . ALA A 1 206 ? 12.801 -5.555 -0.154 1.00 97.81 206 ALA A O 1
ATOM 1608 N N . ALA A 1 207 ? 10.847 -6.395 -0.886 1.00 98.12 207 ALA A N 1
ATOM 1609 C CA . ALA A 1 207 ? 10.413 -6.945 0.396 1.00 98.12 207 ALA A CA 1
ATOM 1610 C C . ALA A 1 207 ? 11.407 -7.975 0.955 1.00 98.12 207 ALA A C 1
ATOM 1612 O O . ALA A 1 207 ? 11.816 -7.875 2.112 1.00 98.12 207 ALA A O 1
ATOM 1613 N N . ARG A 1 208 ? 11.870 -8.920 0.127 1.00 97.38 208 ARG A N 1
ATOM 1614 C CA . ARG A 1 208 ? 12.867 -9.932 0.513 1.00 97.38 208 ARG A CA 1
ATOM 1615 C C . ARG A 1 208 ? 14.192 -9.298 0.934 1.00 97.38 208 ARG A C 1
ATOM 1617 O O . ARG A 1 208 ? 14.748 -9.657 1.967 1.00 97.38 208 ARG A O 1
ATOM 1624 N N . THR A 1 209 ? 14.692 -8.341 0.150 1.00 96.31 209 THR A N 1
ATOM 1625 C CA . THR A 1 209 ? 15.977 -7.681 0.440 1.00 96.31 209 THR A CA 1
ATOM 1626 C C . THR A 1 209 ? 15.913 -6.870 1.734 1.00 96.31 209 THR A C 1
ATOM 1628 O O . THR A 1 209 ? 16.836 -6.938 2.537 1.00 96.31 209 THR A O 1
ATOM 1631 N N . ILE A 1 210 ? 14.824 -6.128 1.959 1.00 96.62 210 ILE A N 1
ATOM 1632 C CA . ILE A 1 210 ? 14.678 -5.258 3.135 1.00 96.62 210 ILE A CA 1
ATOM 1633 C C . ILE A 1 210 ? 14.376 -6.056 4.405 1.00 96.62 210 ILE A C 1
ATOM 1635 O O . ILE A 1 210 ? 14.905 -5.741 5.467 1.00 96.62 210 ILE A O 1
ATOM 1639 N N . SER A 1 211 ? 13.516 -7.073 4.318 1.00 95.25 211 SER A N 1
ATOM 1640 C CA . SER A 1 211 ? 13.142 -7.882 5.483 1.00 95.25 211 SER A CA 1
ATOM 1641 C C . SER A 1 211 ? 14.206 -8.914 5.868 1.00 95.25 211 SER A C 1
ATOM 1643 O O . SER A 1 211 ? 14.193 -9.395 7.000 1.00 95.25 211 SER A O 1
ATOM 1645 N N . GLY A 1 212 ? 15.094 -9.291 4.939 1.00 94.88 212 GLY A N 1
ATOM 1646 C CA . GLY A 1 212 ? 16.061 -10.376 5.127 1.00 94.88 212 GLY A CA 1
ATOM 1647 C C . GLY A 1 212 ? 15.420 -11.766 5.230 1.00 94.88 212 GLY A C 1
ATOM 1648 O O . GLY A 1 212 ? 16.090 -12.721 5.621 1.00 94.88 212 GLY A O 1
ATOM 1649 N N . ARG A 1 213 ? 14.126 -11.891 4.909 1.00 94.69 213 ARG A N 1
ATOM 1650 C CA . ARG A 1 213 ? 13.341 -13.130 4.982 1.00 94.69 213 ARG A CA 1
ATOM 1651 C C . ARG A 1 213 ? 12.872 -13.533 3.589 1.00 94.69 213 ARG A C 1
ATOM 1653 O O . ARG A 1 213 ? 12.783 -12.697 2.696 1.00 94.69 213 ARG A O 1
ATOM 1660 N N . ASN A 1 214 ? 12.553 -14.813 3.411 1.00 91.75 214 ASN A N 1
ATOM 1661 C CA . ASN A 1 214 ? 11.813 -15.243 2.227 1.00 91.75 214 ASN A CA 1
ATOM 1662 C C . ASN A 1 214 ? 10.391 -14.669 2.286 1.00 91.75 214 ASN A C 1
ATOM 1664 O O . ASN A 1 214 ? 9.774 -14.682 3.351 1.00 91.75 214 ASN A O 1
ATOM 1668 N N . VAL A 1 215 ? 9.930 -14.169 1.141 1.00 90.25 215 VAL A N 1
ATOM 1669 C CA . VAL A 1 215 ? 8.643 -13.502 0.903 1.00 90.25 215 VAL A CA 1
ATOM 1670 C C . VAL A 1 215 ? 8.015 -14.123 -0.335 1.00 90.25 215 VAL A C 1
ATOM 1672 O O . VAL A 1 215 ? 8.801 -14.410 -1.271 1.00 90.25 215 VAL A O 1
#

Radius of gyration: 17.21 Å; chains: 1; bounding box: 55×32×42 Å

Sequence (215 aa):
VLWAIETMRTSGQTIAMVLRLIGAEPVWDKSGRFTGISVTPLEVLGRPRIDVLVTISGLFRDTFAYSIDRMDEAIRLVMKLDEPVEGNYLRKHYLADLANYTARGLQAAETLAGARIFGSAPGSYGTGLPEVVESTAKWDNQSQLLETYLNHMGFIYGKDIYAIDAKEVFMKQLSNVDATVQVRDSVYGVLDNDDVYQYLGGLTMAARTISGRNV

Secondary structure (DSSP, 8-state):
-B-HHHHHHTTSHHHHHHHHHTTEEEEE-TTS-EEEEEEPPHHHH-SPBPP--EEE-HHHHHH-HHHHHHHHHHHHHHHHSS--TTTBHHHHHHHHHHHHHHHTT-TTHHHHHT--EEEPPTT--S-SHHHHHH-TTS-SSHHHHHHHHHHHH-EEEETTEEEEE-HHHHHHHHTT-S--------SS-SSSSSHHIIIIIHHHHHHHHHHSS--

pLDDT: mean 95.17, std 5.42, range [66.69, 98.88]